Protein AF-A0A1I6HSK2-F1 (afdb_monomer)

Radius of gyration: 26.27 Å; Cα contacts (8 Å, |Δi|>4): 328; chains: 1; bounding box: 94×35×76 Å

Mean predicted aligned error: 8.56 Å

Foldseek 3Di:
DDDDDDDDDDDPPPDDDDPPPPPPFDWDKDWDADQFGIKIKTKGFCDDPNDRVVVCNQVVRQVVRLQVLLVCLVVVFAKAWDLVPKDWEWDQPVVRIIIIIITTTMDTDDDSLVGFNHKHKFKDFQDDTPVVVVQVVCVVFADPPWHKDWHPWDAYPRGITMIMTTHHGCVRPVVHD

Nearest PDB structures (foldseek):
  4evu-assembly2_B  TM=4.884E-01  e=9.854E+00  Salmonella enterica subsp. enterica serovar Typhimurium str. LT2
  1uw4-assembly2_C  TM=3.857E-01  e=8.807E+00  Homo sapiens

Solvent-accessible surface area (backbone atoms only — not comparable to full-atom values): 10310 Å² total; per-residue (Å²): 136,84,87,86,82,88,79,81,82,85,79,82,77,83,71,84,79,77,78,76,75,78,77,81,82,70,61,45,77,48,76,51,73,60,92,60,26,36,38,36,39,37,39,32,49,35,57,57,96,84,40,61,52,53,62,48,46,59,56,55,51,21,52,54,46,16,53,49,32,36,53,32,47,75,71,76,42,26,31,33,76,38,64,88,69,45,44,66,46,69,45,45,75,93,69,55,45,28,40,40,37,43,37,46,31,42,42,78,44,90,47,72,76,72,24,30,42,34,42,42,69,44,56,35,69,81,45,84,46,65,55,76,59,52,53,62,70,50,56,84,49,41,37,85,96,58,69,81,45,65,43,72,82,42,66,33,99,81,36,42,30,38,32,44,36,36,28,47,28,36,83,83,44,62,89,52,126

Structure (mmCIF, N/CA/C/O backbone):
data_AF-A0A1I6HSK2-F1
#
_entry.id   AF-A0A1I6HSK2-F1
#
loop_
_atom_site.group_PDB
_atom_site.id
_atom_site.type_symbol
_atom_site.label_atom_id
_atom_site.label_alt_id
_atom_site.label_comp_id
_atom_site.label_asym_id
_atom_site.label_entity_id
_atom_site.label_seq_id
_atom_site.pdbx_PDB_ins_code
_atom_site.Cartn_x
_atom_site.Cartn_y
_atom_site.Cartn_z
_atom_site.occupancy
_atom_site.B_iso_or_equiv
_atom_site.auth_seq_id
_atom_site.auth_comp_id
_atom_site.auth_asym_id
_atom_site.auth_atom_id
_atom_site.pdbx_PDB_model_num
ATOM 1 N N . MET A 1 1 ? 76.718 21.305 -53.400 1.00 43.62 1 MET A N 1
ATOM 2 C CA . MET A 1 1 ? 75.389 20.914 -53.924 1.00 43.62 1 MET A CA 1
ATOM 3 C C . MET A 1 1 ? 74.545 20.485 -52.734 1.00 43.62 1 MET A C 1
ATOM 5 O O . MET A 1 1 ? 74.945 19.571 -52.037 1.00 43.62 1 MET A O 1
ATOM 9 N N . LEU A 1 2 ? 73.720 21.386 -52.207 1.00 38.84 2 LEU A N 1
ATOM 10 C CA . LEU A 1 2 ? 72.272 21.502 -52.449 1.00 38.84 2 LEU A CA 1
ATOM 11 C C . LEU A 1 2 ? 71.438 20.351 -51.835 1.00 38.84 2 LEU A C 1
ATOM 13 O O . LEU A 1 2 ? 71.369 19.261 -52.384 1.00 38.84 2 LEU A O 1
ATOM 17 N N . ARG A 1 3 ? 70.863 20.692 -50.668 1.00 49.38 3 ARG A N 1
ATOM 18 C CA . ARG A 1 3 ? 69.653 20.236 -49.944 1.00 49.38 3 ARG A CA 1
ATOM 19 C C . ARG A 1 3 ? 68.797 19.126 -50.572 1.00 49.38 3 ARG A C 1
ATOM 21 O O . ARG A 1 3 ? 68.507 19.218 -51.748 1.00 49.38 3 ARG A O 1
ATOM 28 N N . TYR A 1 4 ? 68.204 18.270 -49.729 1.00 43.88 4 TYR A N 1
ATOM 29 C CA . TYR A 1 4 ? 66.737 18.168 -49.570 1.00 43.88 4 TYR A CA 1
ATOM 30 C C . TYR A 1 4 ? 66.389 17.358 -48.302 1.00 43.88 4 TYR A C 1
ATOM 32 O O . TYR A 1 4 ? 66.616 16.156 -48.245 1.00 43.88 4 TYR A O 1
ATOM 40 N N . TYR A 1 5 ? 65.836 18.025 -47.283 1.00 50.84 5 TYR A N 1
ATOM 41 C CA . TYR A 1 5 ? 65.101 17.377 -46.191 1.00 50.84 5 TYR A CA 1
ATOM 42 C C . TYR A 1 5 ? 63.619 17.382 -46.581 1.00 50.84 5 TYR A C 1
ATOM 44 O O . TYR A 1 5 ? 63.048 18.454 -46.784 1.00 50.84 5 TYR A O 1
ATOM 52 N N . LEU A 1 6 ? 63.009 16.201 -46.717 1.00 49.78 6 LEU A N 1
ATOM 53 C CA . LEU A 1 6 ? 61.559 16.062 -46.847 1.00 49.78 6 LEU A CA 1
ATOM 54 C C . LEU A 1 6 ? 60.914 16.338 -45.480 1.00 49.78 6 LEU A C 1
ATOM 56 O O . LEU A 1 6 ? 61.082 15.562 -44.543 1.00 49.78 6 LEU A O 1
ATOM 60 N N . LEU A 1 7 ? 60.167 17.436 -45.379 1.00 51.28 7 LEU A N 1
ATOM 61 C CA . LEU A 1 7 ? 59.214 17.678 -44.298 1.00 51.28 7 LEU A CA 1
ATOM 62 C C . LEU A 1 7 ? 57.851 17.127 -44.732 1.00 51.28 7 LEU A C 1
ATOM 64 O O . LEU A 1 7 ? 57.256 17.626 -45.686 1.00 51.28 7 LEU A O 1
ATOM 68 N N . LEU A 1 8 ? 57.367 16.096 -44.038 1.00 47.44 8 LEU A N 1
ATOM 69 C CA . LEU A 1 8 ? 55.985 15.623 -44.141 1.00 47.44 8 LEU A CA 1
ATOM 70 C C . LEU A 1 8 ? 55.079 16.527 -43.287 1.00 47.44 8 LEU A C 1
ATOM 72 O O . LEU A 1 8 ? 55.372 16.711 -42.103 1.00 47.44 8 LEU A O 1
ATOM 76 N N . PRO A 1 9 ? 53.983 17.084 -43.832 1.00 52.03 9 PRO A N 1
ATOM 77 C CA . PRO A 1 9 ? 53.036 17.850 -43.039 1.00 52.03 9 PRO A CA 1
ATOM 78 C C . PRO A 1 9 ? 52.168 16.888 -42.215 1.00 52.03 9 PRO A C 1
ATOM 80 O O . PRO A 1 9 ? 51.479 16.028 -42.761 1.00 52.03 9 PRO A O 1
ATOM 83 N N . PHE A 1 10 ? 52.189 17.043 -40.891 1.00 52.16 10 PHE A N 1
ATOM 84 C CA . PHE A 1 10 ? 51.199 16.441 -39.999 1.00 52.16 10 PHE A CA 1
ATOM 85 C C . PHE A 1 10 ? 49.862 17.154 -40.232 1.00 52.16 10 PHE A C 1
ATOM 87 O O . PHE A 1 10 ? 49.672 18.298 -39.818 1.00 52.16 10 PHE A O 1
ATOM 94 N N . ILE A 1 11 ? 48.945 16.497 -40.940 1.00 56.97 11 ILE A N 1
ATOM 95 C CA . ILE A 1 11 ? 47.577 16.983 -41.115 1.00 56.97 11 ILE A CA 1
ATOM 96 C C . ILE A 1 11 ? 46.835 16.673 -39.814 1.00 56.97 11 ILE A C 1
ATOM 98 O O . ILE A 1 11 ? 46.441 15.536 -39.564 1.00 56.97 11 ILE A O 1
ATOM 102 N N . LEU A 1 12 ? 46.684 17.685 -38.962 1.00 56.97 12 LEU A N 1
ATOM 103 C CA . LEU A 1 12 ? 45.843 17.618 -37.772 1.00 56.97 12 LEU A CA 1
ATOM 104 C C . LEU A 1 12 ? 44.376 17.642 -38.229 1.00 56.97 12 LEU A C 1
ATOM 106 O O . LEU A 1 12 ? 43.792 18.704 -38.437 1.00 56.97 12 LEU A O 1
ATOM 110 N N . SER A 1 13 ? 43.791 16.465 -38.455 1.00 55.78 13 SER A N 1
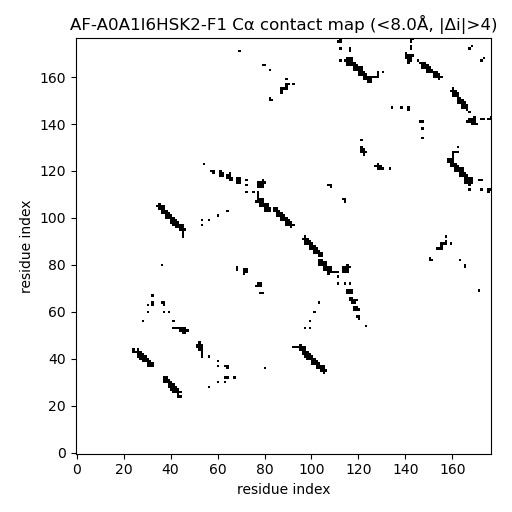ATOM 111 C CA . SER A 1 13 ? 42.363 16.334 -38.738 1.00 55.78 13 SER A CA 1
ATOM 112 C C . SER A 1 13 ? 41.573 16.690 -37.478 1.00 55.78 13 SER A C 1
ATOM 114 O O . SER A 1 13 ? 41.496 15.904 -36.534 1.00 55.78 13 SER A O 1
ATOM 116 N N . CYS A 1 14 ? 41.006 17.894 -37.464 1.00 54.72 14 CYS A N 1
ATOM 117 C CA . CYS A 1 14 ? 40.039 18.331 -36.468 1.00 54.72 14 CYS A CA 1
ATOM 118 C C . CYS A 1 14 ? 38.747 17.530 -36.689 1.00 54.72 14 CYS A C 1
ATOM 120 O O . CYS A 1 14 ? 37.971 17.827 -37.598 1.00 54.72 14 CYS A O 1
ATOM 122 N N . LEU A 1 15 ? 38.559 16.456 -35.921 1.00 58.50 15 LEU A N 1
ATOM 123 C CA . LEU A 1 15 ? 37.286 15.743 -35.887 1.00 58.50 15 LEU A CA 1
ATOM 124 C C . LEU A 1 15 ? 36.282 16.607 -35.111 1.00 58.50 15 LEU A C 1
ATOM 126 O O . LEU A 1 15 ? 36.609 17.048 -34.007 1.00 58.50 15 LEU A O 1
ATOM 130 N N . PRO A 1 16 ? 35.078 16.863 -35.649 1.00 52.66 16 PRO A N 1
ATOM 131 C CA . PRO A 1 16 ? 34.041 17.549 -34.898 1.00 52.66 16 PRO A CA 1
ATOM 132 C C . PRO A 1 16 ? 33.665 16.692 -33.688 1.00 52.66 16 PRO A C 1
ATOM 134 O O . PRO A 1 16 ? 33.183 15.569 -33.829 1.00 52.66 16 PRO A O 1
ATOM 137 N N . THR A 1 17 ? 33.903 17.219 -32.490 1.00 53.88 17 THR A N 1
ATOM 138 C CA . THR A 1 17 ? 33.351 16.678 -31.252 1.00 53.88 17 THR A CA 1
ATOM 139 C C . THR A 1 17 ? 31.839 16.819 -31.327 1.00 53.88 17 THR A C 1
ATOM 141 O O . THR A 1 17 ? 31.289 17.913 -31.209 1.00 53.88 17 THR A O 1
ATOM 144 N N . THR A 1 18 ? 31.151 15.704 -31.545 1.00 50.06 18 THR A N 1
ATOM 145 C CA . THR A 1 18 ? 29.71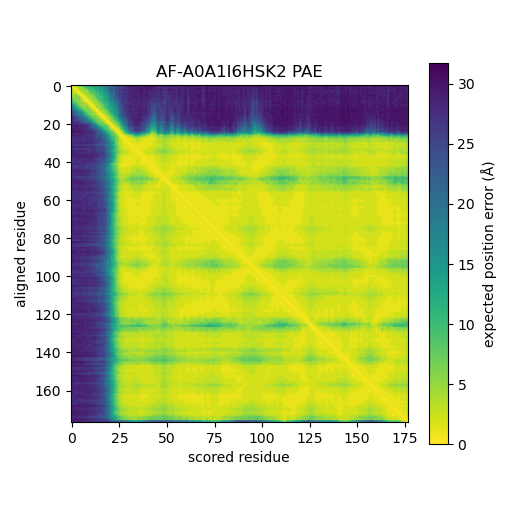1 15.610 -31.348 1.00 50.06 18 THR A CA 1
ATOM 146 C C . THR A 1 18 ? 29.444 15.900 -29.874 1.00 50.06 18 THR A C 1
ATOM 148 O O . THR A 1 18 ? 29.743 15.086 -29.001 1.00 50.06 18 THR A O 1
ATOM 151 N N . VAL A 1 19 ? 28.931 17.094 -29.580 1.00 53.19 19 VAL A N 1
ATOM 152 C CA . VAL A 1 19 ? 28.363 17.407 -28.270 1.00 53.19 19 VAL A CA 1
ATOM 153 C C . VAL A 1 19 ? 27.086 16.581 -28.166 1.00 53.19 19 VAL A C 1
ATOM 155 O O . VAL A 1 19 ? 26.046 16.963 -28.699 1.00 53.19 19 VAL A O 1
ATOM 158 N N . TYR A 1 20 ? 27.171 15.410 -27.534 1.00 53.28 20 TYR A N 1
ATOM 159 C CA . TYR A 1 20 ? 25.983 14.717 -27.057 1.00 53.28 20 TYR A CA 1
ATOM 160 C C . TYR A 1 20 ? 25.358 15.622 -25.998 1.00 53.28 20 TYR A C 1
ATOM 162 O O . TYR A 1 20 ? 25.904 15.784 -24.907 1.00 53.28 20 TYR A O 1
ATOM 170 N N . GLY A 1 21 ? 24.254 16.281 -26.349 1.00 44.19 21 GLY A N 1
ATOM 171 C CA . GLY A 1 21 ? 23.423 16.955 -25.366 1.00 44.19 21 GLY A CA 1
ATOM 172 C C . GLY A 1 21 ? 23.014 15.923 -24.322 1.00 44.19 21 GLY A C 1
ATOM 173 O O . GLY A 1 21 ? 22.397 14.918 -24.666 1.00 44.19 21 GLY A O 1
ATOM 174 N N . LEU A 1 22 ? 23.400 16.150 -23.067 1.00 44.03 22 LEU A N 1
ATOM 175 C CA . LEU A 1 22 ? 22.856 15.421 -21.930 1.00 44.03 22 LEU A CA 1
ATOM 176 C C . LEU A 1 22 ? 21.345 15.659 -21.951 1.00 44.03 22 LEU A C 1
ATOM 178 O O . LEU A 1 22 ? 20.887 16.761 -21.644 1.00 44.03 22 LEU A O 1
ATOM 182 N N . ALA A 1 23 ? 20.577 14.650 -22.367 1.00 49.47 23 ALA A N 1
ATOM 183 C CA . ALA A 1 23 ? 19.169 14.597 -22.026 1.00 49.47 23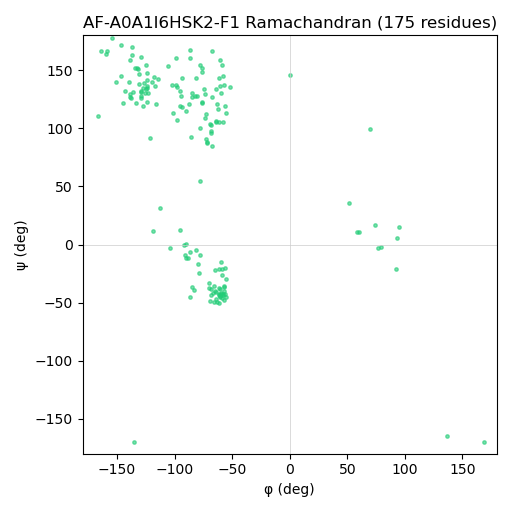 ALA A CA 1
ATOM 184 C C . ALA A 1 23 ? 19.121 14.672 -20.500 1.00 49.47 23 ALA A C 1
ATOM 186 O O . ALA A 1 23 ? 19.672 13.821 -19.804 1.00 49.47 23 ALA A O 1
ATOM 187 N N . ASN A 1 24 ? 18.584 15.770 -19.984 1.00 51.81 24 ASN A N 1
ATOM 188 C CA . ASN A 1 24 ? 18.378 15.932 -18.560 1.00 51.81 24 ASN A CA 1
ATOM 189 C C . ASN A 1 24 ? 17.213 14.996 -18.210 1.00 51.81 24 ASN A C 1
ATOM 191 O O . ASN A 1 24 ? 16.055 15.396 -18.322 1.00 51.81 24 ASN A O 1
ATOM 195 N N . ASP A 1 25 ? 17.513 13.730 -17.910 1.00 58.28 25 ASP A N 1
ATOM 196 C CA . ASP A 1 25 ? 16.525 12.736 -17.489 1.00 58.28 25 ASP A CA 1
ATOM 197 C C . ASP A 1 25 ? 15.987 13.147 -16.116 1.00 58.28 25 ASP A C 1
ATOM 199 O O . ASP A 1 25 ? 16.476 12.759 -15.056 1.00 58.28 25 ASP A O 1
ATOM 203 N N . THR A 1 26 ? 14.991 14.028 -16.121 1.00 78.38 26 THR A N 1
ATOM 204 C CA . THR A 1 26 ? 14.245 14.371 -14.916 1.00 78.38 26 THR A CA 1
ATOM 205 C C . THR A 1 26 ? 13.335 13.210 -14.562 1.00 78.38 26 THR A C 1
ATOM 207 O O . THR A 1 26 ? 12.321 12.974 -15.218 1.00 78.38 26 THR A O 1
ATOM 210 N N . ASN A 1 27 ? 13.686 12.516 -13.485 1.00 86.00 27 ASN A N 1
ATOM 211 C CA . ASN A 1 27 ? 12.784 11.595 -12.813 1.00 86.00 27 ASN A CA 1
ATOM 212 C C . ASN A 1 27 ? 11.512 12.333 -12.382 1.00 86.00 27 ASN A C 1
ATOM 214 O O . ASN A 1 27 ? 11.568 13.438 -11.839 1.00 86.00 27 ASN A O 1
ATOM 218 N N . THR A 1 28 ? 10.362 11.703 -12.582 1.00 92.94 28 THR A N 1
ATOM 219 C CA . THR A 1 28 ? 9.051 12.236 -12.219 1.00 92.94 28 THR A CA 1
ATOM 220 C C . THR A 1 28 ? 8.295 11.225 -11.373 1.00 92.94 28 THR A C 1
ATOM 222 O O . THR A 1 28 ? 8.236 10.041 -11.696 1.00 92.94 28 THR A O 1
ATOM 225 N N . THR A 1 29 ? 7.692 11.711 -10.291 1.00 95.88 29 THR A N 1
ATOM 226 C CA . THR A 1 29 ? 6.836 10.917 -9.410 1.00 95.88 29 THR A CA 1
ATOM 227 C C . THR A 1 29 ? 5.527 11.658 -9.220 1.00 95.88 29 THR A C 1
ATOM 229 O O . THR A 1 29 ? 5.517 12.816 -8.807 1.00 95.88 29 THR A O 1
ATOM 232 N N . THR A 1 30 ? 4.419 10.980 -9.489 1.00 97.12 30 THR A N 1
ATOM 233 C CA . THR A 1 30 ? 3.065 11.486 -9.249 1.00 97.12 30 THR A CA 1
ATOM 234 C C . THR A 1 30 ? 2.336 10.513 -8.339 1.00 97.12 30 THR A C 1
ATOM 236 O O . THR A 1 30 ? 2.369 9.306 -8.575 1.00 97.12 30 THR A O 1
ATOM 239 N N . ILE A 1 31 ? 1.716 11.022 -7.274 1.00 98.44 31 ILE A N 1
ATOM 240 C CA . ILE A 1 31 ? 0.843 10.246 -6.391 1.00 98.44 31 ILE A CA 1
ATOM 241 C C . ILE A 1 31 ? -0.364 11.113 -6.063 1.00 98.44 31 ILE A C 1
ATOM 243 O O . ILE A 1 31 ? -0.218 12.233 -5.576 1.00 98.44 31 ILE A O 1
ATOM 247 N N . GLU A 1 32 ? -1.544 10.564 -6.306 1.00 98.31 32 GLU A N 1
ATOM 248 C CA . GLU A 1 32 ? -2.833 11.165 -6.000 1.00 98.31 32 GLU A CA 1
ATOM 249 C C . GLU A 1 32 ? -3.612 10.195 -5.120 1.00 98.31 32 GLU A C 1
ATOM 251 O O . GLU A 1 32 ? -3.624 8.992 -5.389 1.00 98.31 32 GLU A O 1
ATOM 256 N N . CYS A 1 33 ? -4.257 10.713 -4.079 1.00 98.44 33 CYS A N 1
ATOM 257 C CA . CYS A 1 33 ? -5.123 9.928 -3.211 1.00 98.44 33 CYS A CA 1
ATOM 258 C C . CYS A 1 33 ? -6.474 10.622 -3.047 1.00 98.44 33 CYS A C 1
ATOM 260 O O . CYS A 1 33 ? -6.527 11.804 -2.697 1.00 98.44 33 CYS A O 1
ATOM 262 N N . ASP A 1 34 ? -7.541 9.860 -3.232 1.00 97.44 34 ASP A N 1
ATOM 263 C CA . ASP A 1 34 ? -8.933 10.271 -3.074 1.00 97.44 34 ASP A CA 1
ATOM 264 C C . ASP A 1 34 ? -9.721 9.198 -2.302 1.00 97.44 34 ASP A C 1
ATOM 266 O O . ASP A 1 34 ? -9.134 8.288 -1.707 1.00 97.44 34 ASP A O 1
ATOM 270 N N . GLU A 1 35 ? -11.046 9.326 -2.246 1.00 95.75 35 GLU A N 1
ATOM 271 C CA . GLU A 1 35 ? -11.913 8.407 -1.505 1.00 95.75 35 GLU A CA 1
ATOM 272 C C . GLU A 1 35 ? -11.865 6.961 -2.009 1.00 95.75 35 GLU A C 1
ATOM 274 O O . GLU A 1 35 ? -12.179 6.043 -1.253 1.00 95.75 35 GLU A O 1
ATOM 279 N N . ASN A 1 36 ? -11.431 6.741 -3.251 1.00 97.00 36 ASN A N 1
ATOM 280 C CA . ASN A 1 36 ? -11.355 5.422 -3.866 1.00 97.00 36 ASN A CA 1
ATOM 281 C C . ASN A 1 36 ? -9.997 4.747 -3.654 1.00 97.00 36 ASN A C 1
ATOM 283 O O . ASN A 1 36 ? -9.850 3.573 -3.996 1.00 97.00 36 ASN A O 1
ATOM 287 N N . GLY A 1 37 ? -8.996 5.456 -3.127 1.00 98.44 37 GLY A N 1
ATOM 288 C CA . GLY A 1 37 ? -7.649 4.927 -2.938 1.00 98.44 37 GLY A CA 1
ATOM 289 C C . GLY A 1 37 ? -6.542 5.885 -3.347 1.00 98.44 37 GLY A C 1
ATOM 290 O O . GLY A 1 37 ? -6.752 7.079 -3.548 1.00 98.44 37 GLY A O 1
ATOM 291 N N . CYS A 1 38 ? -5.341 5.334 -3.495 1.00 98.81 38 CYS A N 1
ATOM 292 C CA . CYS A 1 38 ? -4.187 6.044 -4.027 1.00 98.81 38 CYS A CA 1
ATOM 293 C C . CYS A 1 38 ? -3.756 5.446 -5.364 1.00 98.81 38 CYS A C 1
ATOM 295 O O . CYS A 1 38 ? -3.750 4.230 -5.554 1.00 98.81 38 CYS A O 1
ATOM 297 N N . LYS A 1 39 ? -3.335 6.299 -6.292 1.00 98.81 39 LYS A N 1
ATOM 298 C CA . LYS A 1 39 ? -2.715 5.896 -7.554 1.00 98.81 39 LYS A CA 1
ATOM 299 C C . LYS A 1 39 ? -1.486 6.742 -7.810 1.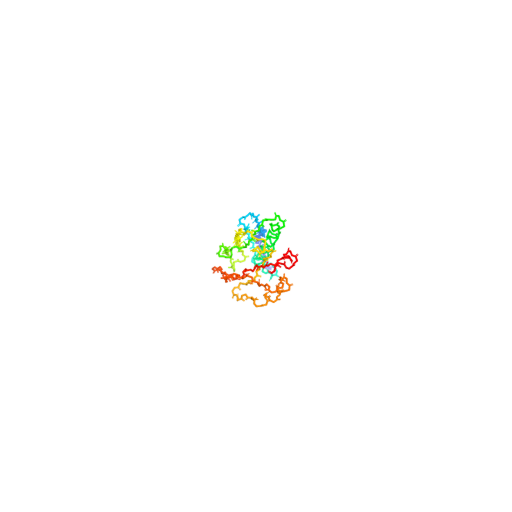00 98.81 39 LYS A C 1
ATOM 301 O O . LYS A 1 39 ? -1.413 7.896 -7.392 1.00 98.81 39 LYS A O 1
ATOM 306 N N . GLY A 1 40 ? -0.524 6.189 -8.525 1.00 98.25 40 GLY A N 1
ATOM 307 C CA . GLY A 1 40 ? 0.661 6.946 -8.869 1.00 98.25 40 GLY A CA 1
ATOM 308 C C . GLY A 1 40 ? 1.467 6.334 -9.989 1.00 98.25 40 GLY A C 1
ATOM 309 O O . GLY A 1 40 ? 1.264 5.187 -10.389 1.00 98.25 40 GLY A O 1
ATOM 310 N N . THR A 1 41 ? 2.384 7.137 -10.505 1.00 98.38 41 THR A N 1
ATOM 311 C CA . THR A 1 41 ? 3.354 6.738 -11.517 1.00 98.38 41 THR A CA 1
ATOM 312 C C . THR A 1 41 ? 4.705 7.348 -11.184 1.00 98.38 41 THR A C 1
ATOM 314 O O . THR A 1 41 ? 4.809 8.558 -10.973 1.00 98.38 41 THR A O 1
ATOM 317 N N . TYR A 1 42 ? 5.725 6.502 -11.178 1.00 97.62 42 TYR A N 1
ATOM 318 C CA . TYR A 1 42 ? 7.122 6.871 -11.299 1.00 97.62 42 TYR A CA 1
ATOM 319 C C . TYR A 1 42 ? 7.568 6.681 -12.750 1.00 97.62 42 TYR A C 1
ATOM 321 O O . TYR A 1 42 ? 7.257 5.661 -13.366 1.00 97.62 42 TYR A O 1
ATOM 329 N N . TYR A 1 43 ? 8.295 7.656 -13.280 1.00 97.00 43 TYR A N 1
ATOM 330 C CA . TYR A 1 43 ? 9.053 7.544 -14.520 1.00 97.00 43 TYR A CA 1
ATOM 331 C C . TYR A 1 43 ? 10.444 8.121 -14.288 1.00 97.00 43 TYR A C 1
ATOM 333 O O . TYR A 1 43 ? 10.560 9.290 -13.917 1.00 97.00 43 TYR A O 1
ATOM 341 N N . GLY A 1 44 ? 11.491 7.336 -14.504 1.00 95.44 44 GLY A N 1
ATOM 342 C CA . GLY A 1 44 ? 12.853 7.799 -14.270 1.00 95.44 44 GLY A CA 1
ATOM 343 C C . GLY A 1 44 ? 13.880 6.683 -14.305 1.00 95.44 44 GLY A C 1
ATOM 344 O O . GLY A 1 44 ? 13.567 5.561 -14.698 1.00 95.44 44 GLY A O 1
ATOM 345 N N . SER A 1 45 ? 15.104 7.004 -13.898 1.00 94.50 45 SER A N 1
ATOM 346 C CA . SER A 1 45 ? 16.199 6.038 -13.852 1.00 94.50 45 SER A CA 1
ATOM 347 C C . SER A 1 45 ? 15.873 4.838 -12.962 1.00 94.50 45 SER A C 1
ATOM 349 O O . SER A 1 45 ? 15.262 4.987 -11.916 1.00 94.50 45 SER A O 1
ATOM 351 N N . GLU A 1 46 ? 16.335 3.647 -13.325 1.00 91.62 46 GLU A N 1
ATOM 352 C CA . GLU A 1 46 ? 16.226 2.469 -12.450 1.00 91.62 46 GLU A CA 1
ATOM 353 C C . GLU A 1 46 ? 17.078 2.644 -11.182 1.00 91.62 46 GLU A C 1
ATOM 355 O O . GLU A 1 46 ? 16.595 2.534 -10.053 1.00 91.62 46 GLU A O 1
ATOM 360 N N . PHE A 1 47 ? 18.341 3.030 -11.386 1.00 90.94 47 PHE A N 1
ATOM 361 C CA . PHE A 1 47 ? 19.309 3.274 -10.326 1.00 90.94 47 PHE A CA 1
ATOM 362 C C . PHE A 1 47 ? 19.885 4.686 -10.411 1.00 90.94 47 PHE A C 1
ATOM 364 O O . PHE A 1 47 ? 20.228 5.165 -11.490 1.00 90.94 47 PHE A O 1
ATOM 371 N N . ILE A 1 48 ? 20.092 5.322 -9.257 1.00 89.75 48 ILE A N 1
ATOM 372 C CA . ILE A 1 48 ? 20.932 6.520 -9.128 1.00 89.75 48 ILE A CA 1
ATOM 373 C C . ILE A 1 48 ? 22.000 6.233 -8.081 1.00 89.75 48 ILE A C 1
ATOM 375 O O . ILE A 1 48 ? 21.682 5.908 -6.939 1.00 89.75 48 ILE A O 1
ATOM 379 N N . ASN A 1 49 ? 23.276 6.359 -8.461 1.00 88.94 49 ASN A N 1
ATOM 380 C CA . ASN A 1 49 ? 24.423 6.092 -7.582 1.00 88.94 49 ASN A CA 1
ATOM 381 C C . ASN A 1 49 ? 24.356 4.709 -6.893 1.00 88.94 49 ASN A C 1
ATOM 383 O O . ASN A 1 49 ? 24.732 4.571 -5.732 1.00 88.94 49 ASN A O 1
ATOM 387 N N . GLY A 1 50 ? 23.837 3.694 -7.596 1.00 83.50 50 GLY A N 1
ATOM 388 C CA . GLY A 1 50 ? 23.672 2.330 -7.076 1.00 83.50 50 GLY A CA 1
ATOM 389 C C . GLY A 1 50 ? 22.460 2.118 -6.160 1.00 83.50 50 GLY A C 1
ATOM 390 O O . GLY A 1 50 ? 22.220 0.991 -5.744 1.00 83.50 50 GLY A O 1
ATOM 391 N N . SER A 1 51 ? 21.681 3.162 -5.860 1.00 85.94 51 SER A N 1
ATOM 392 C CA . SER A 1 51 ? 20.403 3.041 -5.155 1.00 85.94 51 SER A CA 1
ATOM 393 C C . SER A 1 51 ? 19.285 2.736 -6.143 1.00 85.94 51 SER A C 1
ATOM 395 O O . SER A 1 51 ? 19.137 3.465 -7.122 1.00 85.94 51 SER A O 1
ATOM 397 N N . ASP A 1 52 ? 18.472 1.722 -5.852 1.00 87.25 52 ASP A N 1
ATOM 398 C CA . ASP A 1 52 ? 17.260 1.379 -6.605 1.00 87.25 52 ASP A CA 1
ATOM 399 C C . ASP A 1 52 ? 16.158 2.415 -6.343 1.00 87.25 52 ASP A C 1
ATOM 401 O O . ASP A 1 52 ? 15.378 2.325 -5.391 1.00 87.25 52 ASP A O 1
ATOM 405 N N . VAL A 1 53 ? 16.154 3.478 -7.144 1.00 90.00 53 VAL A N 1
ATOM 406 C CA . VAL A 1 53 ? 15.216 4.596 -6.976 1.00 90.00 53 VAL A CA 1
ATOM 407 C C . VAL A 1 53 ? 13.833 4.257 -7.534 1.00 90.00 53 VAL A C 1
ATOM 409 O O . VAL A 1 53 ? 12.840 4.802 -7.051 1.00 90.00 53 VAL A O 1
ATOM 412 N N . ALA A 1 54 ? 13.745 3.328 -8.491 1.00 89.81 54 ALA A N 1
ATOM 413 C CA . ALA A 1 54 ? 12.473 2.855 -9.027 1.00 89.81 54 ALA A CA 1
ATOM 414 C C . ALA A 1 54 ? 11.684 2.036 -7.988 1.00 89.81 54 ALA A C 1
ATOM 416 O O . ALA A 1 54 ? 10.465 2.194 -7.877 1.00 89.81 54 ALA A O 1
ATOM 417 N N . HIS A 1 55 ? 12.360 1.221 -7.172 1.00 87.81 55 HIS A N 1
ATOM 418 C CA . HIS A 1 55 ? 11.745 0.501 -6.051 1.00 87.81 55 HIS A CA 1
ATOM 419 C C . HIS A 1 55 ? 11.337 1.431 -4.902 1.00 87.81 55 HIS A C 1
ATOM 421 O O . HIS A 1 55 ? 10.291 1.243 -4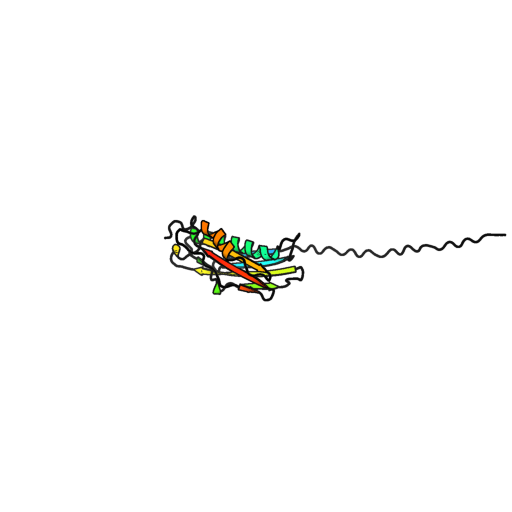.279 1.00 87.81 55 HIS A O 1
ATOM 427 N N . GLN A 1 56 ? 12.087 2.512 -4.656 1.00 92.75 56 GLN A N 1
ATOM 428 C CA . GLN A 1 56 ? 11.712 3.515 -3.647 1.00 92.75 56 GLN A CA 1
ATOM 429 C C . GLN A 1 56 ? 10.348 4.177 -3.917 1.00 92.75 56 GLN A C 1
ATOM 431 O O . GLN A 1 56 ? 9.750 4.768 -3.007 1.00 92.75 56 GLN A O 1
ATOM 436 N N . PHE A 1 57 ? 9.800 4.043 -5.128 1.00 96.06 57 PHE A N 1
ATOM 437 C CA . PHE A 1 57 ? 8.422 4.426 -5.404 1.00 96.06 57 PHE A CA 1
ATOM 438 C C . PHE A 1 57 ? 7.401 3.664 -4.537 1.00 96.06 57 PHE A C 1
ATOM 440 O O . PHE A 1 57 ? 6.504 4.310 -3.990 1.00 96.06 57 PHE A O 1
ATOM 447 N N . SER A 1 58 ? 7.561 2.349 -4.317 1.00 97.00 58 SER A N 1
ATOM 448 C CA . SER A 1 58 ? 6.684 1.547 -3.437 1.00 97.00 58 SER A CA 1
ATOM 449 C C . SER A 1 58 ? 6.716 2.057 -1.990 1.00 97.00 58 SER A C 1
ATOM 451 O O . SER A 1 58 ? 5.668 2.157 -1.342 1.00 97.00 58 SER A O 1
ATOM 453 N N . ASN A 1 59 ? 7.892 2.482 -1.500 1.00 96.75 59 ASN A N 1
ATOM 454 C CA . ASN A 1 59 ? 8.036 3.116 -0.178 1.00 96.75 59 ASN A CA 1
ATOM 455 C C . ASN A 1 59 ? 7.219 4.411 -0.115 1.00 96.75 59 ASN A C 1
ATOM 457 O O . ASN A 1 59 ? 6.406 4.617 0.786 1.00 96.75 59 ASN A O 1
ATOM 461 N N . THR A 1 60 ? 7.405 5.278 -1.114 1.00 97.19 60 THR A N 1
ATOM 462 C CA . THR A 1 60 ? 6.730 6.581 -1.184 1.00 97.19 60 THR A CA 1
ATOM 463 C C . THR A 1 60 ? 5.213 6.413 -1.261 1.00 97.19 60 THR A C 1
ATOM 465 O O . THR A 1 60 ? 4.475 7.103 -0.556 1.00 97.19 60 THR A O 1
ATOM 468 N N . MET A 1 61 ? 4.746 5.468 -2.078 1.00 98.56 61 MET A N 1
ATOM 469 C CA . MET A 1 61 ? 3.335 5.114 -2.182 1.00 98.56 61 MET A CA 1
ATOM 470 C C . MET A 1 61 ? 2.785 4.619 -0.842 1.00 98.56 61 MET A C 1
ATOM 472 O O . MET A 1 61 ? 1.735 5.088 -0.404 1.00 98.56 61 MET A O 1
ATOM 476 N N . SER A 1 62 ? 3.513 3.741 -0.151 1.00 98.44 62 SER A N 1
ATOM 477 C CA . SER A 1 62 ? 3.068 3.194 1.132 1.00 98.44 62 SER A CA 1
ATOM 478 C C . SER A 1 62 ? 2.894 4.263 2.203 1.00 98.44 62 SER A C 1
ATOM 480 O O . SER A 1 62 ? 1.872 4.290 2.888 1.00 98.44 62 SER A O 1
ATOM 482 N N . HIS A 1 63 ? 3.834 5.208 2.282 1.00 98.25 63 HIS A N 1
ATOM 483 C CA . HIS A 1 63 ? 3.707 6.359 3.172 1.00 98.25 63 HIS A CA 1
ATOM 484 C C . HIS A 1 63 ? 2.454 7.186 2.861 1.00 98.25 63 HIS A C 1
ATOM 486 O O . HIS A 1 63 ? 1.693 7.510 3.771 1.00 98.25 63 HIS A O 1
ATOM 492 N N . LYS A 1 64 ? 2.189 7.479 1.579 1.00 98.62 64 LYS A N 1
ATOM 493 C CA . LYS A 1 64 ? 1.007 8.254 1.170 1.00 98.62 64 LYS A CA 1
ATOM 494 C C . LYS A 1 64 ? -0.308 7.542 1.474 1.00 98.62 64 LYS A C 1
ATOM 496 O O . LYS A 1 64 ? -1.241 8.188 1.946 1.00 98.62 64 LYS A O 1
ATOM 501 N N . VAL A 1 65 ? -0.371 6.229 1.262 1.00 98.88 65 VAL A N 1
ATOM 502 C CA . VAL A 1 65 ? -1.537 5.418 1.635 1.00 98.88 65 VAL A CA 1
ATOM 503 C C . VAL A 1 65 ? -1.748 5.439 3.148 1.00 98.88 65 VAL A C 1
ATOM 505 O O . VAL A 1 65 ? -2.852 5.729 3.600 1.00 98.88 65 VAL A O 1
ATOM 508 N N . GLY A 1 66 ? -0.700 5.191 3.939 1.00 98.62 66 GLY A N 1
ATOM 509 C CA . GLY A 1 66 ? -0.783 5.205 5.401 1.00 98.62 66 GLY A CA 1
ATOM 510 C C . GLY A 1 66 ? -1.235 6.557 5.962 1.00 98.62 66 GLY A C 1
ATOM 511 O O . GLY A 1 66 ? -2.101 6.603 6.839 1.00 98.62 66 GLY A O 1
ATOM 512 N N . ASP A 1 67 ? -0.707 7.659 5.419 1.00 98.62 67 ASP A N 1
ATOM 513 C CA . ASP A 1 67 ? -1.135 9.016 5.769 1.00 98.62 67 ASP A CA 1
ATOM 514 C C . ASP A 1 67 ? -2.617 9.234 5.449 1.00 98.62 67 ASP A C 1
ATOM 516 O O . ASP A 1 67 ? -3.356 9.765 6.282 1.00 98.62 67 ASP A O 1
ATOM 520 N N . LYS A 1 68 ? -3.076 8.782 4.275 1.00 98.75 68 LYS A N 1
ATOM 521 C CA . LYS A 1 68 ? -4.466 8.962 3.848 1.00 98.75 68 LYS A CA 1
ATOM 522 C C . LYS A 1 68 ? -5.451 8.149 4.684 1.00 98.75 68 LYS A C 1
ATOM 524 O O . LYS A 1 68 ? -6.474 8.683 5.107 1.00 98.75 68 LYS A O 1
ATOM 529 N N . LEU A 1 69 ? -5.124 6.893 4.980 1.00 98.81 69 LEU A N 1
ATOM 530 C CA . LEU A 1 69 ? -5.918 6.036 5.862 1.00 98.81 69 LEU A CA 1
ATOM 531 C C . LEU A 1 69 ? -6.074 6.659 7.257 1.00 98.81 69 LEU A C 1
ATOM 533 O O . LEU A 1 69 ? -7.168 6.694 7.821 1.00 98.81 69 LEU A O 1
ATOM 537 N N . LYS A 1 70 ? -4.985 7.213 7.801 1.00 98.56 70 LYS A N 1
ATOM 538 C CA . LYS A 1 70 ? -4.993 7.915 9.090 1.00 98.56 70 LYS A CA 1
ATOM 539 C C . LYS A 1 70 ? -5.800 9.214 9.041 1.00 98.56 70 LYS A C 1
ATOM 541 O O . LYS A 1 70 ? -6.545 9.503 9.975 1.00 98.56 70 LYS A O 1
ATOM 546 N N . GLU A 1 71 ? -5.678 9.987 7.962 1.00 98.50 71 GLU A N 1
ATOM 547 C CA . GLU A 1 71 ? -6.486 11.188 7.722 1.00 98.50 71 GLU A CA 1
ATOM 548 C C . GLU A 1 71 ? -7.985 10.858 7.737 1.00 98.50 71 GLU A C 1
ATOM 550 O O . GLU A 1 71 ? -8.757 11.540 8.411 1.00 98.50 71 GLU A O 1
ATOM 555 N N . TYR A 1 72 ? -8.392 9.810 7.019 1.00 98.62 72 TYR A N 1
ATOM 556 C CA . TYR A 1 72 ? -9.782 9.367 6.944 1.00 98.62 72 TYR A CA 1
ATOM 557 C C . TYR A 1 72 ? -10.310 8.891 8.286 1.00 98.62 72 TYR A C 1
ATOM 559 O O . TYR A 1 72 ? -11.348 9.387 8.731 1.00 98.62 72 TYR A O 1
ATOM 567 N N . TYR A 1 73 ? -9.551 8.060 8.995 1.00 98.50 73 TYR A N 1
ATOM 568 C CA . TYR A 1 73 ? -9.931 7.614 10.329 1.00 98.50 73 TYR A CA 1
ATOM 569 C C . TYR A 1 73 ? -10.190 8.789 11.286 1.00 98.50 73 TYR A C 1
ATOM 571 O O . TYR A 1 73 ? -11.222 8.834 11.954 1.00 98.50 73 TYR A O 1
ATOM 579 N N . ASN A 1 74 ? -9.310 9.798 11.285 1.00 98.06 74 ASN A N 1
ATOM 580 C CA . ASN A 1 74 ? -9.462 10.999 12.116 1.00 98.06 74 ASN A CA 1
ATOM 581 C C . ASN A 1 74 ? -10.685 11.856 11.742 1.00 98.06 74 ASN A C 1
ATOM 583 O O . ASN A 1 74 ? -11.163 12.634 12.565 1.00 98.06 74 ASN A O 1
ATOM 587 N N . LYS A 1 75 ? -11.194 11.724 10.513 1.00 98.12 75 LYS A N 1
ATOM 588 C CA . LYS A 1 75 ? -12.416 12.385 10.031 1.00 98.12 75 LYS A CA 1
ATOM 589 C C . LYS A 1 75 ? -13.686 11.557 10.265 1.00 98.12 75 LYS A C 1
ATOM 591 O O . LYS A 1 75 ? -14.760 11.999 9.870 1.00 98.12 75 LYS A O 1
ATOM 596 N N . GLY A 1 76 ? -13.581 10.372 10.872 1.00 97.88 76 GLY A N 1
ATOM 597 C CA . GLY A 1 76 ? -14.702 9.436 11.008 1.00 97.88 76 GLY A CA 1
ATOM 598 C C . GLY A 1 76 ? -15.068 8.723 9.702 1.00 97.88 76 GLY A C 1
ATOM 599 O O . GLY A 1 76 ? -16.166 8.190 9.581 1.00 97.88 76 GLY A O 1
ATOM 600 N N . LEU A 1 77 ? -14.168 8.734 8.714 1.00 98.31 77 LEU A N 1
ATOM 601 C CA . LEU A 1 77 ? -14.295 7.977 7.473 1.00 98.31 77 LEU A CA 1
ATOM 602 C C . LEU A 1 77 ? -13.470 6.701 7.622 1.00 98.31 77 LEU A C 1
ATOM 604 O O . LEU A 1 77 ? -12.242 6.733 7.636 1.00 98.31 77 LEU A O 1
ATOM 608 N N . TYR A 1 78 ? -14.138 5.569 7.783 1.00 98.62 78 TYR A N 1
ATOM 609 C CA . TYR A 1 78 ? -13.465 4.314 8.088 1.00 98.62 78 TYR A CA 1
ATOM 610 C C . TYR A 1 78 ? -13.226 3.527 6.805 1.00 98.62 78 TYR A C 1
ATOM 612 O O . TYR A 1 78 ? -14.161 3.174 6.084 1.00 98.62 78 TYR A O 1
ATOM 620 N N . THR A 1 79 ? -11.956 3.272 6.502 1.00 98.62 79 THR A N 1
ATOM 621 C CA . THR A 1 79 ? -11.534 2.594 5.274 1.00 98.62 79 THR A CA 1
ATOM 622 C C . THR A 1 79 ? -10.413 1.599 5.535 1.00 98.62 79 THR A C 1
ATOM 624 O O . THR A 1 79 ? -9.654 1.724 6.498 1.00 98.62 79 THR A O 1
ATOM 627 N N . LYS A 1 80 ? -10.265 0.642 4.625 1.00 98.62 80 LYS A N 1
ATOM 628 C CA . LYS A 1 80 ? -9.095 -0.233 4.511 1.00 98.62 80 LYS A CA 1
ATOM 629 C C . LYS A 1 80 ? -8.690 -0.406 3.056 1.00 98.62 80 LYS A C 1
ATOM 631 O O . LYS A 1 80 ? -9.487 -0.141 2.161 1.00 98.62 80 LYS A O 1
ATOM 636 N N . VAL A 1 81 ? -7.470 -0.874 2.817 1.00 98.81 81 VAL A N 1
ATOM 637 C CA . VAL A 1 81 ? -7.007 -1.212 1.470 1.00 98.81 81 VAL A CA 1
ATOM 638 C C . VAL A 1 81 ? -7.646 -2.515 1.004 1.00 98.81 81 VAL A C 1
ATOM 640 O O . VAL A 1 81 ? -7.646 -3.513 1.731 1.00 98.81 81 VAL A O 1
ATOM 643 N N . ASP A 1 82 ? -8.146 -2.513 -0.230 1.00 98.69 82 ASP A N 1
ATOM 644 C CA . ASP A 1 82 ? -8.576 -3.715 -0.936 1.00 98.69 82 ASP A CA 1
ATOM 645 C C . ASP A 1 82 ? -7.379 -4.359 -1.642 1.00 98.69 82 ASP A C 1
ATOM 647 O O . ASP A 1 82 ? -7.032 -4.041 -2.783 1.00 98.69 82 ASP A O 1
ATOM 651 N N . PHE A 1 83 ? -6.737 -5.290 -0.934 1.00 98.69 83 PHE A N 1
ATOM 652 C CA . PHE A 1 83 ? -5.591 -6.029 -1.450 1.00 98.69 83 PHE A CA 1
ATOM 653 C C . PHE A 1 83 ? -5.884 -6.769 -2.753 1.00 98.69 83 PHE A C 1
ATOM 655 O O . PHE A 1 83 ? -4.993 -6.852 -3.602 1.00 98.69 83 PHE A O 1
ATOM 662 N N . ALA A 1 84 ? -7.094 -7.303 -2.943 1.00 98.25 84 ALA A N 1
ATOM 663 C CA . ALA A 1 84 ? -7.424 -8.073 -4.139 1.00 98.25 84 ALA A CA 1
ATOM 664 C C . ALA A 1 84 ? -7.383 -7.184 -5.390 1.00 98.25 84 ALA A C 1
ATOM 666 O O . ALA A 1 84 ? -6.893 -7.609 -6.437 1.00 98.25 84 ALA A O 1
ATOM 667 N N . SER A 1 85 ? -7.795 -5.925 -5.247 1.00 98.50 85 SER A N 1
ATOM 668 C CA . SER A 1 85 ? -7.893 -4.966 -6.348 1.00 98.50 85 SER A CA 1
ATOM 669 C C . SER A 1 85 ? -6.638 -4.109 -6.572 1.00 98.50 85 SER A C 1
ATOM 671 O O . SER A 1 85 ? -6.627 -3.301 -7.505 1.00 98.50 85 SER A O 1
ATOM 673 N N . ILE A 1 86 ? -5.566 -4.277 -5.779 1.00 98.75 86 ILE A N 1
ATOM 674 C CA . ILE A 1 86 ? -4.277 -3.606 -6.044 1.00 98.75 86 ILE A CA 1
ATOM 675 C C . ILE A 1 86 ? -3.749 -4.013 -7.422 1.00 98.75 86 ILE A C 1
ATOM 677 O O . ILE A 1 86 ? -3.611 -5.208 -7.711 1.00 98.75 86 ILE A O 1
ATOM 681 N N . LYS A 1 87 ? -3.369 -3.015 -8.229 1.00 98.56 87 LYS A N 1
ATOM 682 C CA . LYS A 1 87 ? -2.718 -3.200 -9.533 1.00 98.56 87 LYS A CA 1
ATOM 683 C C . LYS A 1 87 ? -1.318 -2.603 -9.522 1.00 98.56 87 LYS A C 1
ATOM 685 O O . LYS A 1 87 ? -1.121 -1.479 -9.065 1.00 98.56 87 LYS A O 1
ATOM 690 N N . MET A 1 88 ? -0.379 -3.351 -10.088 1.00 97.75 88 MET A N 1
ATOM 691 C CA . MET A 1 88 ? 1.030 -2.992 -10.178 1.00 97.75 88 MET A CA 1
ATOM 692 C C . MET A 1 88 ? 1.538 -3.306 -11.579 1.00 97.75 88 MET A C 1
ATOM 694 O O . MET A 1 88 ? 1.299 -4.397 -12.097 1.00 97.75 88 MET A O 1
ATOM 698 N N . THR A 1 89 ? 2.215 -2.345 -12.200 1.00 97.94 89 THR A N 1
ATOM 699 C CA . THR A 1 89 ? 2.840 -2.536 -13.512 1.00 97.94 89 THR A CA 1
ATOM 700 C C . THR A 1 89 ? 4.192 -1.862 -13.545 1.00 97.94 89 THR A C 1
ATOM 702 O O . THR A 1 89 ? 4.324 -0.726 -13.085 1.00 97.94 89 THR A O 1
ATOM 705 N N . THR A 1 90 ? 5.151 -2.521 -14.170 1.00 96.94 90 THR A N 1
ATOM 706 C CA . THR A 1 90 ? 6.474 -1.981 -14.457 1.00 96.94 90 THR A CA 1
ATOM 707 C C . THR A 1 90 ? 6.710 -2.096 -15.959 1.00 96.94 90 THR A C 1
ATOM 709 O O . THR A 1 90 ? 6.152 -2.989 -16.608 1.00 96.94 90 THR A O 1
ATOM 712 N N . LEU A 1 91 ? 7.455 -1.146 -16.514 1.00 97.19 91 LEU A N 1
ATOM 713 C CA . LEU A 1 91 ? 7.937 -1.188 -17.886 1.00 97.19 91 LEU A CA 1
ATOM 714 C C . LEU A 1 91 ? 9.342 -0.593 -17.950 1.00 97.19 91 LEU A C 1
ATOM 716 O O . LEU A 1 91 ? 9.544 0.525 -17.476 1.00 97.19 91 LEU A O 1
ATOM 720 N N . GLY A 1 92 ? 10.265 -1.283 -18.612 1.00 94.62 92 GLY A N 1
ATOM 721 C CA . GLY A 1 92 ? 11.622 -0.803 -18.869 1.00 94.62 92 GLY A CA 1
ATOM 722 C C . GLY A 1 92 ? 12.661 -1.258 -17.843 1.00 94.62 92 GLY A C 1
ATOM 723 O O . GLY A 1 92 ? 13.767 -0.719 -17.829 1.00 94.62 92 GLY A O 1
ATOM 724 N N . MET A 1 93 ? 12.362 -2.255 -17.010 1.00 91.06 93 MET A N 1
ATOM 725 C CA . MET A 1 93 ? 13.367 -2.813 -16.097 1.00 91.06 93 MET A CA 1
ATOM 726 C C . MET A 1 93 ? 14.566 -3.399 -16.846 1.00 91.06 93 MET A C 1
ATOM 728 O O . MET A 1 93 ? 14.413 -4.074 -17.866 1.00 91.06 93 MET A O 1
ATOM 732 N N . GLY A 1 94 ? 15.773 -3.121 -16.352 1.00 89.69 94 GLY A N 1
ATOM 733 C CA . GLY A 1 94 ? 17.036 -3.481 -16.992 1.00 89.69 94 GLY A CA 1
ATOM 734 C C . GLY A 1 94 ? 17.414 -2.591 -18.180 1.00 89.69 94 GLY A C 1
ATOM 735 O O . GLY A 1 94 ? 18.493 -2.765 -18.745 1.00 89.69 94 GLY A O 1
ATOM 736 N N . SER A 1 95 ? 16.562 -1.634 -18.572 1.00 91.62 95 SER A N 1
ATOM 737 C CA . SER A 1 95 ? 16.853 -0.693 -19.665 1.00 91.62 95 SER A CA 1
ATOM 738 C C . SER A 1 95 ? 17.543 0.592 -19.197 1.00 91.62 95 SER A C 1
ATOM 740 O O . SER A 1 95 ? 18.025 1.368 -20.021 1.00 91.62 95 SER A O 1
ATOM 742 N N . GLY A 1 96 ? 17.586 0.826 -17.881 1.00 90.88 96 GLY A N 1
ATOM 743 C CA . GLY A 1 96 ? 18.065 2.062 -17.267 1.00 90.88 96 GLY A CA 1
ATOM 744 C C . GLY A 1 96 ? 16.964 3.091 -17.000 1.00 90.88 96 GLY A C 1
ATOM 745 O O . GLY A 1 96 ? 17.158 3.920 -16.117 1.00 90.88 96 GLY A O 1
ATOM 746 N N . MET A 1 97 ? 15.811 3.009 -17.677 1.00 94.56 97 MET A N 1
ATOM 747 C CA . MET A 1 97 ? 14.639 3.867 -17.448 1.00 94.56 97 MET A CA 1
ATOM 748 C C . MET A 1 97 ? 13.391 3.027 -17.184 1.00 94.56 97 MET A C 1
ATOM 750 O O . MET A 1 97 ? 13.056 2.136 -17.958 1.00 94.56 97 MET A O 1
ATOM 754 N N . VAL A 1 98 ? 12.666 3.347 -16.117 1.00 95.31 98 VAL A N 1
ATOM 755 C CA . VAL A 1 98 ? 11.544 2.555 -15.613 1.00 95.31 98 VAL A CA 1
ATOM 756 C C . VAL A 1 98 ? 10.296 3.415 -15.521 1.00 95.31 98 VAL A C 1
ATOM 758 O O . VAL A 1 98 ? 10.316 4.512 -14.970 1.00 95.31 98 VAL A O 1
ATOM 761 N N . THR A 1 99 ? 9.180 2.885 -16.014 1.00 97.44 99 THR A N 1
ATOM 762 C CA . THR A 1 99 ? 7.838 3.347 -15.658 1.00 97.44 99 THR A CA 1
ATOM 763 C C . THR A 1 99 ? 7.236 2.378 -14.651 1.00 97.44 99 THR A C 1
ATOM 765 O O . THR A 1 99 ? 6.925 1.245 -15.005 1.00 97.44 99 THR A O 1
ATOM 768 N N . HIS A 1 100 ? 7.017 2.817 -13.416 1.00 97.38 100 HIS A N 1
ATOM 769 C CA . HIS A 1 100 ? 6.396 2.017 -12.361 1.00 97.38 100 HIS A CA 1
ATOM 770 C C . HIS A 1 100 ? 5.063 2.659 -11.961 1.00 97.38 100 HIS A C 1
ATOM 772 O O . HIS A 1 100 ? 5.018 3.822 -11.567 1.00 97.38 100 HIS A O 1
ATOM 778 N N . LYS A 1 101 ? 3.955 1.922 -12.093 1.00 98.50 101 LYS A N 1
ATOM 779 C CA . LYS A 1 101 ? 2.605 2.391 -11.748 1.00 98.50 101 LYS A CA 1
ATOM 780 C C . LYS A 1 101 ? 1.979 1.525 -10.671 1.00 98.50 101 LYS A C 1
ATOM 782 O O . LYS A 1 101 ? 2.047 0.298 -10.740 1.00 98.50 101 LYS A O 1
ATOM 787 N N . LEU A 1 102 ? 1.296 2.188 -9.746 1.00 98.69 102 LEU A N 1
ATOM 788 C CA . LEU A 1 102 ? 0.564 1.564 -8.652 1.00 98.69 102 LEU A CA 1
ATOM 789 C C . LEU A 1 102 ? -0.851 2.132 -8.576 1.00 98.69 102 LEU A C 1
ATOM 791 O O . LEU A 1 102 ? -1.056 3.339 -8.708 1.00 98.69 102 LEU A O 1
ATOM 795 N N . LEU A 1 103 ? -1.815 1.247 -8.339 1.00 98.75 103 LEU A N 1
ATOM 796 C CA . LEU A 1 103 ? -3.179 1.566 -7.934 1.00 98.75 103 LEU A CA 1
ATOM 797 C C . LEU A 1 103 ? -3.488 0.758 -6.675 1.00 98.75 103 LEU A C 1
ATOM 799 O O . LEU A 1 103 ? -3.479 -0.471 -6.719 1.00 98.75 103 LEU A O 1
ATOM 803 N N . ILE A 1 104 ? -3.775 1.456 -5.582 1.00 98.88 104 ILE A N 1
ATOM 804 C CA . ILE A 1 104 ? -4.056 0.900 -4.260 1.00 98.88 104 ILE A CA 1
ATOM 805 C C . ILE A 1 104 ? -5.453 1.368 -3.839 1.00 98.88 104 ILE A C 1
ATOM 807 O O . ILE A 1 104 ? -5.591 2.465 -3.294 1.00 98.88 104 ILE A O 1
ATOM 811 N N . PRO A 1 105 ? -6.496 0.582 -4.147 1.00 98.81 105 PRO A N 1
ATOM 812 C CA . PRO A 1 105 ? -7.875 0.967 -3.887 1.00 98.81 105 PRO A CA 1
ATOM 813 C C . PRO A 1 105 ? -8.252 0.825 -2.411 1.00 98.81 105 PRO A C 1
ATOM 815 O O . PRO A 1 105 ? -7.727 -0.034 -1.696 1.00 98.81 105 PRO A O 1
ATOM 818 N N . PHE A 1 106 ? -9.200 1.648 -1.973 1.00 98.81 106 PHE A N 1
ATOM 819 C CA . PHE A 1 106 ? -9.806 1.580 -0.647 1.00 98.81 106 PHE A CA 1
ATOM 820 C C . PHE A 1 106 ? -11.221 1.012 -0.709 1.00 98.81 106 PHE A C 1
ATOM 822 O O . PHE A 1 106 ? -11.929 1.146 -1.704 1.00 98.81 106 PHE A O 1
ATOM 829 N N . ILE A 1 107 ? -11.642 0.416 0.401 1.00 98.62 107 ILE A N 1
ATOM 830 C CA . ILE A 1 107 ? -13.023 0.026 0.675 1.00 98.62 107 ILE A CA 1
ATOM 831 C C . ILE A 1 107 ? -13.457 0.616 2.012 1.00 98.62 107 ILE A C 1
ATOM 833 O O . ILE A 1 107 ? -12.687 0.636 2.978 1.00 98.62 107 ILE A O 1
ATOM 837 N N . SER A 1 108 ? -14.693 1.103 2.065 1.00 98.31 108 SER A N 1
ATOM 838 C CA . SER A 1 108 ? -15.292 1.619 3.293 1.00 98.31 108 SER A CA 1
ATOM 839 C C . SER A 1 108 ? -15.717 0.487 4.222 1.00 98.31 108 SER A C 1
ATOM 841 O O . SER A 1 108 ? -16.135 -0.584 3.781 1.00 98.31 108 SER A O 1
ATOM 843 N N . VAL A 1 109 ? -15.644 0.754 5.519 1.00 98.38 109 VAL A N 1
ATOM 844 C CA . VAL A 1 109 ? -16.157 -0.109 6.586 1.00 98.38 109 VAL A CA 1
ATOM 845 C C . VAL A 1 109 ? -17.028 0.720 7.527 1.00 98.38 109 VAL A C 1
ATOM 847 O O . VAL A 1 109 ? -16.977 1.949 7.508 1.00 98.38 109 VAL A O 1
ATOM 850 N N . THR A 1 110 ? -17.872 0.057 8.313 1.00 97.06 110 THR A N 1
ATOM 851 C CA . THR A 1 110 ? -18.838 0.747 9.179 1.00 97.06 110 THR A CA 1
ATOM 852 C C . THR A 1 110 ? -18.236 1.109 10.529 1.00 97.06 110 THR A C 1
ATOM 854 O O . THR A 1 110 ? -18.396 2.240 10.979 1.00 97.06 110 THR A O 1
ATOM 857 N N . GLU A 1 111 ? -17.525 0.173 11.157 1.00 97.75 111 GLU A N 1
ATOM 858 C CA . GLU A 1 111 ? -16.984 0.367 12.498 1.00 97.75 111 GLU A CA 1
ATOM 859 C C . GLU A 1 111 ? -15.543 0.898 12.455 1.00 97.75 111 GLU A C 1
ATOM 861 O O . GLU A 1 111 ? -14.743 0.461 11.619 1.00 97.75 111 GLU A O 1
ATOM 866 N N . PRO A 1 112 ? -15.148 1.787 13.387 1.00 97.44 112 PRO A N 1
ATOM 867 C CA . PRO A 1 112 ? -13.784 2.313 13.446 1.00 97.44 112 PRO A CA 1
ATOM 868 C C . PRO A 1 112 ? -12.730 1.205 13.574 1.00 97.44 112 PRO A C 1
ATOM 870 O O . PRO A 1 112 ? -11.659 1.285 12.976 1.00 97.44 112 PRO A O 1
ATOM 873 N N . CYS A 1 113 ? -13.024 0.144 14.321 1.00 97.19 113 CYS A N 1
ATOM 874 C CA . CYS A 1 113 ? -12.063 -0.933 14.566 1.00 97.19 113 CYS A CA 1
ATOM 875 C C . CYS A 1 113 ? -11.965 -1.962 13.430 1.00 97.19 113 CYS A C 1
ATOM 877 O O . CYS A 1 113 ? -11.059 -2.797 13.446 1.00 97.19 113 CYS A O 1
ATOM 879 N N . ASP A 1 114 ? -12.817 -1.839 12.408 1.00 97.56 114 ASP A N 1
ATOM 880 C CA . ASP A 1 114 ? -12.700 -2.593 11.157 1.00 97.56 114 ASP A CA 1
ATOM 881 C C . ASP A 1 114 ? -11.810 -1.881 10.123 1.00 97.56 114 ASP A C 1
ATOM 883 O O . ASP A 1 114 ? -11.466 -2.465 9.088 1.00 97.56 114 ASP A O 1
ATOM 887 N N . ALA A 1 115 ? -11.458 -0.613 10.372 1.00 98.31 115 ALA A N 1
ATOM 888 C CA . ALA A 1 115 ? -10.561 0.167 9.527 1.00 98.31 115 ALA A CA 1
ATOM 889 C C . ALA A 1 115 ? -9.098 -0.046 9.911 1.00 98.31 115 ALA A C 1
ATOM 891 O O . ALA A 1 115 ? -8.770 -0.428 11.037 1.00 98.31 115 ALA A O 1
ATOM 892 N N . PHE A 1 116 ? -8.210 0.286 8.979 1.00 98.50 116 PHE A N 1
ATOM 893 C CA . PHE A 1 116 ? -6.772 0.304 9.218 1.00 98.50 116 PHE A CA 1
ATOM 894 C C . PHE A 1 116 ? -6.230 1.714 9.037 1.00 98.50 116 PHE A C 1
ATOM 896 O O . PHE A 1 116 ? -6.677 2.453 8.166 1.00 98.50 116 PHE A O 1
ATOM 903 N N . THR A 1 117 ? -5.243 2.083 9.852 1.00 98.44 117 THR A N 1
ATOM 904 C CA . THR A 1 117 ? -4.609 3.416 9.829 1.00 98.44 117 THR A CA 1
ATOM 905 C C . THR A 1 117 ? -3.124 3.356 9.507 1.00 98.44 117 THR A C 1
ATOM 907 O O . THR A 1 117 ? -2.371 4.301 9.765 1.00 98.44 117 THR A O 1
ATOM 910 N N . SER A 1 118 ? -2.642 2.204 9.061 1.00 98.56 118 SER A N 1
ATOM 911 C CA . SER A 1 118 ? -1.247 2.005 8.708 1.00 98.56 118 SER A CA 1
ATOM 912 C C . SER A 1 118 ? -1.120 1.034 7.556 1.00 98.56 118 SER A C 1
ATOM 914 O O . SER A 1 118 ? -1.922 0.112 7.412 1.00 98.56 118 SER A O 1
ATOM 916 N N . PHE A 1 119 ? -0.124 1.308 6.724 1.00 98.75 119 PHE A N 1
ATOM 917 C CA . PHE A 1 119 ? 0.112 0.615 5.479 1.00 98.75 119 PHE A CA 1
ATOM 918 C C . PHE A 1 119 ? 1.603 0.638 5.163 1.00 98.75 119 PHE A C 1
ATOM 920 O O . PHE A 1 119 ? 2.270 1.647 5.397 1.00 98.75 119 PHE A O 1
ATOM 927 N N . ASP A 1 120 ? 2.113 -0.477 4.668 1.00 98.44 120 ASP A N 1
ATOM 928 C CA . ASP A 1 120 ? 3.506 -0.659 4.293 1.00 98.44 120 ASP A CA 1
ATOM 929 C C . ASP A 1 120 ? 3.618 -1.755 3.230 1.00 98.44 120 ASP A C 1
ATOM 931 O O . ASP A 1 120 ? 2.631 -2.401 2.864 1.00 98.44 120 ASP A O 1
ATOM 935 N N . HIS A 1 121 ? 4.833 -1.995 2.763 1.00 98.00 121 HIS A N 1
ATOM 936 C CA . HIS A 1 121 ? 5.150 -3.103 1.884 1.00 98.00 121 HIS A CA 1
ATOM 937 C C . HIS A 1 121 ? 6.458 -3.792 2.286 1.00 98.00 121 HIS A C 1
ATOM 939 O O . HIS A 1 121 ? 7.222 -3.332 3.151 1.00 98.00 121 HIS A O 1
ATOM 945 N N . VAL A 1 122 ? 6.690 -4.939 1.658 1.00 97.44 122 VAL A N 1
ATOM 946 C CA . VAL A 1 122 ? 8.018 -5.523 1.509 1.00 97.44 122 VAL A CA 1
ATOM 947 C C . VAL A 1 122 ? 8.106 -6.211 0.159 1.00 97.44 122 VAL A C 1
ATOM 949 O O . VAL A 1 122 ? 7.359 -7.155 -0.123 1.00 97.44 122 VAL A O 1
ATOM 952 N N . GLY A 1 123 ? 9.074 -5.766 -0.625 1.00 94.44 123 GLY A N 1
ATOM 953 C CA . GLY A 1 123 ? 9.316 -6.267 -1.959 1.00 94.44 123 GLY A CA 1
ATOM 954 C C . GLY A 1 123 ? 10.780 -6.277 -2.337 1.00 94.44 123 GLY A C 1
ATOM 955 O O . GLY A 1 123 ? 11.643 -5.803 -1.595 1.00 94.44 123 GLY A O 1
ATOM 956 N N . ASP A 1 124 ? 11.041 -6.885 -3.485 1.00 90.06 124 ASP A N 1
ATOM 957 C CA . ASP A 1 124 ? 12.341 -6.888 -4.144 1.00 90.06 124 ASP A CA 1
ATOM 958 C C . ASP A 1 124 ? 12.161 -7.205 -5.639 1.00 90.06 124 ASP A C 1
ATOM 960 O O . ASP A 1 124 ? 11.105 -7.681 -6.078 1.00 90.06 124 ASP A O 1
ATOM 964 N N . TRP A 1 125 ? 13.208 -6.981 -6.425 1.00 88.31 125 TRP A N 1
ATOM 965 C CA . TRP A 1 125 ? 13.282 -7.409 -7.817 1.00 88.31 125 TRP A CA 1
ATOM 966 C C . TRP A 1 125 ? 13.984 -8.749 -7.914 1.00 88.31 125 TRP A C 1
ATOM 968 O O . TRP A 1 125 ? 15.108 -8.915 -7.448 1.00 88.31 125 TRP A O 1
ATOM 978 N N . ASN A 1 126 ? 13.354 -9.711 -8.585 1.00 83.00 126 ASN A N 1
ATOM 979 C CA . ASN A 1 126 ? 13.948 -11.016 -8.900 1.00 83.00 126 ASN A CA 1
ATOM 980 C C . ASN A 1 126 ? 14.417 -11.839 -7.679 1.00 83.00 126 ASN A C 1
ATOM 982 O O . ASN A 1 126 ? 15.052 -12.883 -7.844 1.00 83.00 126 ASN A O 1
ATOM 986 N N . HIS A 1 127 ? 14.051 -11.424 -6.466 1.00 84.69 127 HIS A N 1
ATOM 987 C CA . HIS A 1 127 ? 14.328 -12.111 -5.212 1.00 84.69 127 HIS A CA 1
ATOM 988 C C . HIS A 1 127 ? 13.060 -12.204 -4.364 1.00 84.69 127 HIS A C 1
ATOM 990 O O . HIS A 1 127 ? 12.160 -11.373 -4.459 1.00 84.69 127 HIS A O 1
ATOM 996 N N . ALA A 1 128 ? 12.977 -13.254 -3.544 1.00 89.88 128 ALA A N 1
ATOM 997 C CA . ALA A 1 128 ? 11.851 -13.434 -2.639 1.00 89.88 128 ALA A CA 1
ATOM 998 C C . ALA A 1 128 ? 11.881 -12.343 -1.550 1.00 89.88 128 ALA A C 1
ATOM 1000 O O . ALA A 1 128 ? 12.899 -12.228 -0.859 1.00 89.88 128 ALA A O 1
ATOM 1001 N N . PRO A 1 129 ? 10.785 -11.591 -1.336 1.00 92.88 129 PRO A N 1
ATOM 1002 C CA . PRO A 1 129 ? 10.764 -10.548 -0.3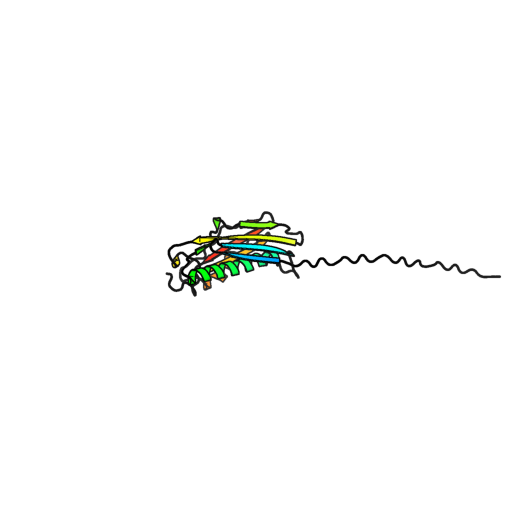19 1.00 92.88 129 PRO A CA 1
ATOM 1003 C C . PRO A 1 129 ? 10.988 -11.104 1.092 1.00 92.88 129 PRO A C 1
ATOM 1005 O O . PRO A 1 129 ? 10.467 -12.163 1.459 1.00 92.88 129 PRO A O 1
ATOM 1008 N N . LEU A 1 130 ? 11.710 -10.355 1.930 1.00 95.00 130 LEU A N 1
ATOM 1009 C CA . LEU A 1 130 ? 12.061 -10.742 3.304 1.00 95.00 130 LEU A CA 1
ATOM 1010 C C . LEU A 1 130 ? 10.894 -10.556 4.296 1.00 95.00 130 LEU A C 1
ATOM 1012 O O . LEU A 1 130 ? 11.024 -9.909 5.338 1.00 95.00 130 LEU A O 1
ATOM 1016 N N . LEU A 1 131 ? 9.738 -11.158 3.997 1.00 96.81 131 LEU A N 1
ATOM 1017 C CA . LEU A 1 131 ? 8.483 -10.951 4.726 1.00 96.81 131 LEU A CA 1
ATOM 1018 C C . LEU A 1 131 ? 8.596 -11.246 6.228 1.00 96.81 131 LEU A C 1
ATOM 1020 O O . LEU A 1 131 ? 8.089 -10.487 7.050 1.00 96.81 131 LEU A O 1
ATOM 1024 N N . ALA A 1 132 ? 9.282 -12.326 6.610 1.00 97.19 132 ALA A N 1
ATOM 1025 C CA . ALA A 1 132 ? 9.434 -12.700 8.017 1.00 97.19 132 ALA A CA 1
ATOM 1026 C C . ALA A 1 132 ? 10.173 -11.628 8.838 1.00 97.19 132 ALA A C 1
ATOM 1028 O O . ALA A 1 132 ? 9.810 -11.370 9.987 1.00 97.19 132 ALA A O 1
ATOM 1029 N N . ILE A 1 133 ? 11.179 -10.981 8.239 1.00 97.31 133 ILE A N 1
ATOM 1030 C CA . ILE A 1 133 ? 11.925 -9.887 8.869 1.00 97.31 133 ILE A CA 1
ATOM 1031 C C . ILE A 1 133 ? 11.012 -8.671 9.002 1.00 97.31 133 ILE A C 1
ATOM 1033 O O . ILE A 1 133 ? 10.860 -8.149 10.106 1.00 97.31 133 ILE A O 1
ATOM 1037 N N . ARG A 1 134 ? 10.311 -8.297 7.925 1.00 97.69 134 ARG A N 1
ATOM 1038 C CA . ARG A 1 134 ? 9.391 -7.155 7.944 1.00 97.69 134 ARG A CA 1
ATOM 1039 C C . ARG A 1 134 ? 8.297 -7.293 8.999 1.00 97.69 134 ARG A C 1
ATOM 1041 O O . ARG A 1 134 ? 8.016 -6.347 9.730 1.00 97.69 134 ARG A O 1
ATOM 1048 N N . LYS A 1 135 ? 7.716 -8.489 9.143 1.00 97.88 135 LYS A N 1
ATOM 1049 C CA . LYS A 1 135 ? 6.714 -8.766 10.186 1.00 97.88 135 LYS A CA 1
ATOM 1050 C C . LYS A 1 135 ? 7.254 -8.490 11.592 1.00 97.88 135 LYS A C 1
ATOM 1052 O O . LYS A 1 135 ? 6.537 -7.949 12.428 1.00 97.88 135 LYS A O 1
ATOM 1057 N N . LYS A 1 136 ? 8.518 -8.841 11.849 1.00 97.19 136 LYS A N 1
ATOM 1058 C CA . LYS A 1 136 ? 9.185 -8.587 13.132 1.00 97.19 136 LYS A CA 1
ATOM 1059 C C . LYS A 1 136 ? 9.468 -7.100 13.353 1.00 97.19 136 LYS A C 1
ATOM 1061 O O . LYS A 1 136 ? 9.345 -6.625 14.473 1.00 97.19 136 LYS A O 1
ATOM 1066 N N . GLU A 1 137 ? 9.837 -6.364 12.311 1.00 97.44 137 GLU A N 1
ATOM 1067 C CA . GLU A 1 137 ? 10.051 -4.912 12.403 1.00 97.44 137 GLU A CA 1
ATOM 1068 C C . GLU A 1 137 ? 8.756 -4.170 12.742 1.00 97.44 137 GLU A C 1
ATOM 1070 O O . GLU A 1 137 ? 8.751 -3.259 13.572 1.00 97.44 137 GLU A O 1
ATOM 1075 N N . LEU A 1 138 ? 7.647 -4.596 12.136 1.00 97.31 138 LEU A N 1
ATOM 1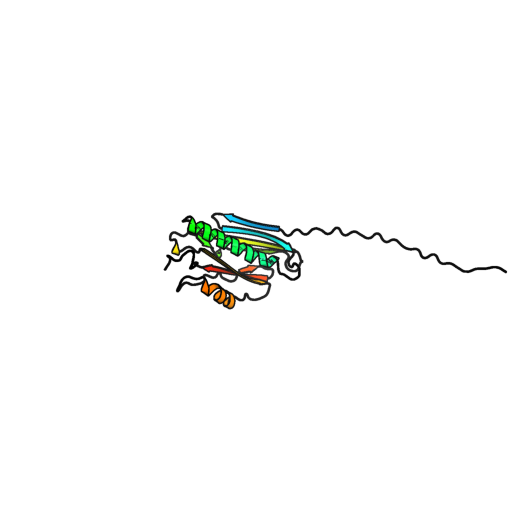076 C CA . LEU A 1 138 ? 6.342 -3.979 12.335 1.00 97.31 138 LEU A CA 1
ATOM 1077 C C . LEU A 1 138 ? 5.657 -4.419 13.637 1.00 97.31 138 LEU A C 1
ATOM 1079 O O . LEU A 1 138 ? 4.773 -3.712 14.105 1.00 97.31 138 LEU A O 1
ATOM 1083 N N . SER A 1 139 ? 6.067 -5.514 14.289 1.00 95.31 139 SER A N 1
ATOM 1084 C CA . SER A 1 139 ? 5.351 -6.070 15.455 1.00 95.31 139 SER A CA 1
ATOM 1085 C C . SER A 1 139 ? 5.139 -5.068 16.596 1.00 95.31 139 SER A C 1
ATOM 1087 O O . SER A 1 139 ? 4.155 -5.136 17.324 1.00 95.31 139 SER A O 1
ATOM 1089 N N . ASN A 1 140 ? 6.048 -4.104 16.752 1.00 95.94 140 ASN A N 1
ATOM 1090 C CA . ASN A 1 140 ? 5.992 -3.128 17.836 1.00 95.94 140 ASN A CA 1
ATOM 1091 C C . ASN A 1 140 ? 4.979 -1.999 17.611 1.00 95.94 140 ASN A C 1
ATOM 1093 O O . ASN A 1 140 ? 4.775 -1.205 18.531 1.00 95.94 140 ASN A O 1
ATOM 1097 N N . VAL A 1 141 ? 4.372 -1.874 16.428 1.00 96.69 141 VAL A N 1
ATOM 1098 C CA . VAL A 1 141 ? 3.400 -0.807 16.120 1.00 96.69 141 VAL A CA 1
ATOM 1099 C C . VAL A 1 141 ? 1.942 -1.281 16.108 1.00 96.69 141 VAL A C 1
ATOM 1101 O O . VAL A 1 141 ? 1.044 -0.449 15.957 1.00 96.69 141 VAL A O 1
ATOM 1104 N N . LEU A 1 142 ? 1.707 -2.578 16.312 1.00 96.25 142 LEU A N 1
ATOM 1105 C CA . LEU A 1 142 ? 0.376 -3.175 16.414 1.00 96.25 142 LEU A CA 1
ATOM 1106 C C . LEU A 1 142 ? -0.250 -2.924 17.784 1.00 96.25 142 LEU A C 1
ATOM 1108 O O . LEU A 1 142 ? 0.455 -2.744 18.784 1.00 96.25 142 LEU A O 1
ATOM 1112 N N . LEU A 1 143 ? -1.583 -2.939 17.813 1.00 94.06 143 LEU A N 1
ATOM 1113 C CA . LEU A 1 143 ? -2.343 -3.109 19.049 1.00 94.06 143 LEU A CA 1
ATOM 1114 C C . LEU A 1 143 ? -1.982 -4.447 19.728 1.00 94.06 143 LEU A C 1
ATOM 1116 O O . LEU A 1 143 ? -1.535 -5.374 19.046 1.00 94.06 143 LEU A O 1
ATOM 1120 N N . PRO A 1 144 ? -2.147 -4.560 21.061 1.00 91.12 144 PRO A N 1
ATOM 1121 C CA . PRO A 1 144 ? -2.026 -5.844 21.746 1.00 91.12 144 PRO A CA 1
ATOM 1122 C C . PRO A 1 144 ? -2.912 -6.905 21.084 1.00 91.12 144 PRO A C 1
ATOM 1124 O O . PRO A 1 144 ? -4.053 -6.609 20.750 1.00 91.12 144 PRO A O 1
ATOM 1127 N N . ASP A 1 145 ? -2.367 -8.106 20.888 1.00 89.44 145 ASP A N 1
ATOM 1128 C CA . ASP A 1 145 ? -3.050 -9.275 20.305 1.00 89.44 145 ASP A CA 1
ATOM 1129 C C . ASP A 1 145 ? -3.587 -9.105 18.868 1.00 89.44 145 ASP A C 1
ATOM 1131 O O . ASP A 1 145 ? -4.292 -9.974 18.359 1.00 89.44 145 ASP A O 1
ATOM 1135 N N . ASP A 1 146 ? -3.218 -8.019 18.187 1.00 94.44 146 ASP A N 1
ATOM 1136 C CA . ASP A 1 146 ? -3.576 -7.774 16.792 1.00 94.44 146 ASP A CA 1
ATOM 1137 C C . ASP A 1 146 ? -2.578 -8.417 15.819 1.00 94.44 146 ASP A C 1
ATOM 1139 O O . ASP A 1 146 ? -1.464 -8.805 16.186 1.00 94.44 146 ASP A O 1
ATOM 1143 N N . GLU A 1 147 ? -2.951 -8.481 14.542 1.00 95.31 147 GLU A N 1
ATOM 1144 C CA . GLU A 1 147 ? -2.153 -9.111 13.495 1.00 95.31 147 GLU A CA 1
ATOM 1145 C C . GLU A 1 147 ? -1.864 -8.171 12.318 1.00 95.31 147 GLU A C 1
ATOM 1147 O O . GLU A 1 147 ? -2.586 -7.220 12.014 1.00 95.31 147 GLU A O 1
ATOM 1152 N N . LEU A 1 148 ? -0.764 -8.455 11.618 1.00 98.19 148 LEU A N 1
ATOM 1153 C CA . LEU A 1 148 ? -0.491 -7.840 10.325 1.00 98.19 148 LEU A CA 1
ATOM 1154 C C . LEU A 1 148 ? -1.377 -8.501 9.272 1.00 98.19 148 LEU A C 1
ATOM 1156 O O . LEU A 1 148 ? -1.269 -9.707 9.044 1.00 98.19 148 LEU A O 1
ATOM 1160 N N . HIS A 1 149 ? -2.179 -7.702 8.576 1.00 98.25 149 HIS A N 1
ATOM 1161 C CA . HIS A 1 149 ? -2.923 -8.157 7.412 1.00 98.25 149 HIS A CA 1
ATOM 1162 C C . HIS A 1 149 ? -2.037 -8.002 6.185 1.00 98.25 149 HIS A C 1
ATOM 1164 O O . HIS A 1 149 ? -1.585 -6.901 5.879 1.00 98.25 149 HIS A O 1
ATOM 1170 N N . ILE A 1 150 ? -1.782 -9.104 5.488 1.00 98.69 150 ILE A N 1
ATOM 1171 C CA . ILE A 1 150 ? -0.794 -9.175 4.411 1.00 98.69 150 ILE A CA 1
ATOM 1172 C C . ILE A 1 150 ? -1.505 -9.673 3.153 1.00 98.69 150 ILE A C 1
ATOM 1174 O O . ILE A 1 150 ? -2.307 -10.603 3.228 1.00 98.69 150 ILE A O 1
ATOM 1178 N N . SER A 1 151 ? -1.246 -9.040 2.010 1.00 98.56 151 SER A N 1
ATOM 1179 C CA . SER A 1 151 ? -1.747 -9.500 0.715 1.00 98.56 151 SER A CA 1
ATOM 1180 C C . SER A 1 151 ? -1.099 -10.821 0.295 1.00 98.56 151 SER A C 1
ATOM 1182 O O . SER A 1 151 ? -0.037 -11.189 0.789 1.00 98.56 151 SER A O 1
ATOM 1184 N N . ASP A 1 152 ? -1.661 -11.486 -0.713 1.00 97.81 152 ASP A N 1
ATOM 1185 C CA . ASP A 1 152 ? -0.872 -12.438 -1.502 1.00 97.81 152 ASP A CA 1
ATOM 1186 C C . ASP A 1 152 ? 0.305 -11.720 -2.188 1.00 97.81 152 ASP A C 1
ATOM 1188 O O . ASP A 1 152 ? 0.273 -10.495 -2.380 1.00 97.81 152 ASP A O 1
ATOM 1192 N N . LEU A 1 153 ? 1.335 -12.480 -2.574 1.00 97.62 153 LEU A N 1
ATOM 1193 C CA . LEU A 1 153 ? 2.478 -11.948 -3.315 1.00 97.62 153 LEU A CA 1
ATOM 1194 C C . LEU A 1 153 ? 2.018 -11.417 -4.673 1.00 97.62 153 LEU A C 1
ATOM 1196 O O . LEU A 1 153 ? 1.486 -12.163 -5.497 1.00 97.62 153 LEU A O 1
ATOM 1200 N N . LYS A 1 154 ? 2.252 -10.130 -4.925 1.00 97.19 154 LYS A N 1
ATOM 1201 C CA . LYS A 1 154 ? 1.968 -9.503 -6.217 1.00 97.19 154 LYS A CA 1
ATOM 1202 C C . LYS A 1 154 ? 3.238 -9.428 -7.030 1.00 97.19 154 LYS A C 1
ATOM 1204 O O . LYS A 1 154 ? 4.281 -9.063 -6.503 1.00 97.19 154 LYS A O 1
ATOM 1209 N N . THR A 1 155 ? 3.136 -9.735 -8.318 1.00 96.88 155 THR A N 1
ATOM 1210 C CA . THR A 1 155 ? 4.291 -9.749 -9.215 1.00 96.88 155 THR A CA 1
ATOM 1211 C C . THR A 1 155 ? 4.025 -8.982 -10.500 1.00 96.88 155 THR A C 1
ATOM 1213 O O . THR A 1 155 ? 2.906 -9.031 -11.018 1.00 96.88 155 THR A O 1
ATOM 1216 N N . THR A 1 156 ? 5.044 -8.333 -11.063 1.00 96.06 156 THR A N 1
ATOM 1217 C CA . THR A 1 156 ? 4.999 -7.845 -12.452 1.00 96.06 156 THR A CA 1
ATOM 1218 C C . THR A 1 156 ? 5.719 -8.802 -13.405 1.00 96.06 156 THR A C 1
ATOM 1220 O O . THR A 1 156 ? 6.564 -9.585 -12.967 1.00 96.06 156 THR A O 1
ATOM 1223 N N . PRO A 1 157 ? 5.438 -8.739 -14.723 1.00 95.50 157 PRO A N 1
ATOM 1224 C CA . PRO A 1 157 ? 6.174 -9.523 -15.717 1.00 95.50 157 PRO A CA 1
ATOM 1225 C C . PRO A 1 157 ? 7.686 -9.256 -15.746 1.00 95.50 157 PRO A C 1
ATOM 1227 O O . PRO A 1 157 ? 8.433 -10.100 -16.226 1.00 95.50 157 PRO A O 1
ATOM 1230 N N . GLU A 1 158 ? 8.137 -8.105 -15.237 1.00 94.50 158 GLU A N 1
ATOM 1231 C CA . GLU A 1 158 ? 9.556 -7.727 -15.189 1.00 94.50 158 GLU A CA 1
ATOM 1232 C C . GLU A 1 158 ? 10.232 -8.059 -13.847 1.00 94.50 158 GLU A C 1
ATOM 1234 O O . GLU A 1 158 ? 11.345 -7.614 -13.579 1.00 94.50 158 GLU A O 1
ATOM 1239 N N . GLY A 1 159 ? 9.569 -8.856 -13.002 1.00 93.25 159 GLY A N 1
ATOM 1240 C CA . GLY A 1 159 ? 10.197 -9.473 -11.835 1.00 93.25 159 GLY A CA 1
ATOM 1241 C C . GLY A 1 159 ? 10.083 -8.700 -10.523 1.00 93.25 159 GLY A C 1
ATOM 1242 O O . GLY A 1 159 ? 10.654 -9.163 -9.536 1.00 93.25 159 GLY A O 1
ATOM 1243 N N . LEU A 1 160 ? 9.336 -7.587 -10.469 1.00 95.00 160 LEU A N 1
ATOM 1244 C CA . LEU A 1 160 ? 8.978 -6.958 -9.190 1.00 95.00 160 LEU A CA 1
ATOM 1245 C C . LEU A 1 160 ? 8.111 -7.923 -8.395 1.00 95.00 160 LEU A C 1
ATOM 1247 O O . LEU A 1 160 ? 7.155 -8.465 -8.954 1.00 95.00 160 LEU A O 1
ATOM 1251 N N . GLN A 1 161 ? 8.400 -8.094 -7.112 1.00 96.50 161 GLN A N 1
ATOM 1252 C CA . GLN A 1 161 ? 7.597 -8.886 -6.190 1.00 96.50 161 GLN A CA 1
ATOM 1253 C C . GLN A 1 161 ? 7.292 -8.058 -4.946 1.00 96.50 161 GLN A C 1
ATOM 1255 O O . GLN A 1 161 ? 8.214 -7.538 -4.334 1.00 96.50 161 GLN A O 1
ATOM 1260 N N . GLU A 1 162 ? 6.022 -7.951 -4.559 1.00 97.50 162 GLU A N 1
ATOM 1261 C CA . GLU A 1 162 ? 5.573 -7.082 -3.465 1.00 97.50 162 GLU A CA 1
ATOM 1262 C C . GLU A 1 162 ? 4.520 -7.776 -2.596 1.00 97.50 162 GLU A C 1
ATOM 1264 O O . GLU A 1 162 ? 3.482 -8.232 -3.094 1.00 97.50 162 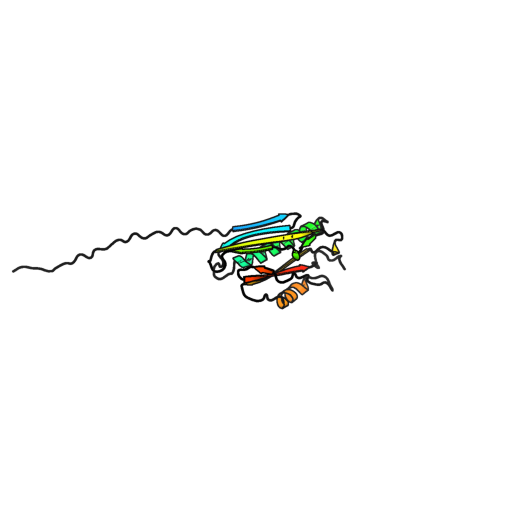GLU A O 1
ATOM 1269 N N . TYR A 1 163 ? 4.758 -7.805 -1.284 1.00 98.50 163 TYR A N 1
ATOM 1270 C CA . TYR A 1 163 ? 3.707 -7.986 -0.286 1.00 98.50 163 TYR A CA 1
ATOM 1271 C C . TYR A 1 163 ? 3.250 -6.625 0.222 1.00 98.50 163 TYR A C 1
ATOM 1273 O O . TYR A 1 163 ? 4.067 -5.818 0.656 1.00 98.50 163 TYR A O 1
ATOM 1281 N N . TRP A 1 164 ? 1.939 -6.408 0.265 1.00 98.69 164 TRP A N 1
ATOM 1282 C CA . TRP A 1 164 ? 1.343 -5.213 0.856 1.00 98.69 164 TRP A CA 1
ATOM 1283 C C . TRP A 1 164 ? 0.782 -5.545 2.229 1.00 98.69 164 TRP A C 1
ATOM 1285 O O . TRP A 1 164 ? 0.178 -6.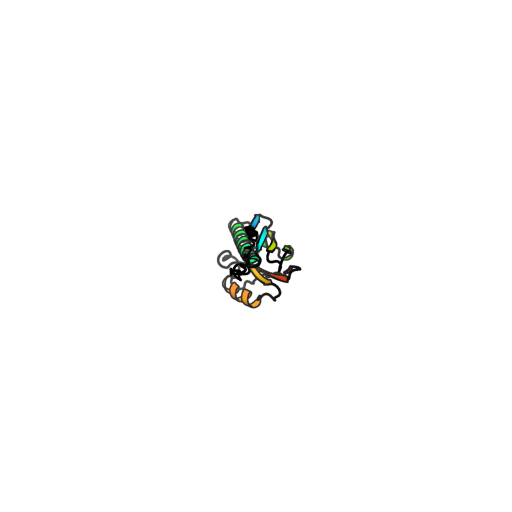599 2.424 1.00 98.69 164 TRP A O 1
ATOM 1295 N N . ILE A 1 165 ? 1.002 -4.656 3.189 1.00 98.81 165 ILE A N 1
ATOM 1296 C CA . ILE A 1 165 ? 0.745 -4.902 4.603 1.00 98.81 165 ILE A CA 1
ATOM 1297 C C . ILE A 1 165 ? -0.093 -3.753 5.149 1.00 98.81 165 ILE A C 1
ATOM 1299 O O . ILE A 1 165 ? 0.243 -2.592 4.951 1.00 98.81 165 ILE A O 1
ATOM 1303 N N . GLN A 1 166 ? -1.163 -4.063 5.871 1.00 98.75 166 GLN A N 1
ATOM 1304 C CA . GLN A 1 166 ? -1.951 -3.084 6.614 1.00 98.75 166 GLN A CA 1
ATOM 1305 C C . GLN A 1 166 ? -2.223 -3.587 8.027 1.00 98.75 166 GLN A C 1
ATOM 1307 O O . GLN A 1 166 ? -2.238 -4.793 8.276 1.00 98.75 166 GLN A O 1
ATOM 1312 N N . TRP A 1 167 ? -2.389 -2.666 8.970 1.00 98.44 167 TRP A N 1
ATOM 1313 C CA . TRP A 1 167 ? -2.631 -3.014 10.368 1.00 98.44 167 TRP A CA 1
ATOM 1314 C C . TRP A 1 167 ? -3.269 -1.859 11.124 1.00 98.44 167 TRP A C 1
ATOM 1316 O O . TRP A 1 167 ? -3.254 -0.702 10.675 1.00 98.44 167 TRP A O 1
ATOM 1326 N N . ARG A 1 168 ? -3.827 -2.174 12.297 1.00 98.00 168 ARG A N 1
ATOM 1327 C CA . ARG A 1 168 ? -4.296 -1.141 13.211 1.00 98.00 168 ARG A CA 1
ATOM 1328 C C . ARG A 1 168 ? -3.137 -0.617 14.026 1.00 98.00 168 ARG A C 1
ATOM 1330 O O . ARG A 1 168 ? -2.382 -1.367 14.643 1.00 98.00 168 ARG A O 1
ATOM 1337 N N . ASN A 1 169 ? -2.986 0.699 14.030 1.00 97.69 169 ASN A N 1
ATOM 1338 C CA . ASN A 1 169 ? -1.867 1.323 14.714 1.00 97.69 169 ASN A CA 1
ATOM 1339 C C . ASN A 1 169 ? -2.183 1.526 16.193 1.00 97.69 169 ASN A C 1
ATOM 1341 O O . ASN A 1 169 ? -3.153 2.212 16.513 1.00 97.69 169 ASN A O 1
ATOM 1345 N N . LYS A 1 170 ? -1.322 1.047 17.095 1.00 96.50 170 LYS A N 1
ATOM 1346 C CA . LYS A 1 170 ? -1.557 1.191 18.542 1.00 96.50 170 LYS A CA 1
ATOM 1347 C C . LYS A 1 170 ? -1.683 2.626 19.043 1.00 96.50 170 LYS A C 1
ATOM 1349 O O . LYS A 1 170 ? -2.305 2.846 20.073 1.00 96.50 170 LYS A O 1
ATOM 1354 N N . ALA A 1 171 ? -1.086 3.598 18.351 1.00 95.88 171 ALA A N 1
ATOM 1355 C CA . ALA A 1 171 ? -1.189 5.002 18.736 1.00 95.88 171 ALA A CA 1
ATOM 1356 C C . ALA A 1 171 ? -2.486 5.642 18.220 1.00 95.88 171 ALA A C 1
ATOM 1358 O O . ALA A 1 171 ? -3.100 6.437 18.922 1.00 95.88 171 ALA A O 1
ATOM 1359 N N . THR A 1 172 ? -2.909 5.310 16.996 1.00 97.06 172 THR A N 1
ATOM 1360 C CA . THR A 1 172 ? -4.092 5.920 16.362 1.00 97.06 172 THR A CA 1
ATOM 1361 C C . THR A 1 172 ? -5.395 5.234 16.771 1.00 97.06 172 THR A C 1
ATOM 1363 O O . THR A 1 172 ? -6.412 5.895 16.957 1.00 97.06 172 THR A O 1
ATOM 1366 N N . GLN A 1 173 ? -5.368 3.915 16.939 1.00 97.19 173 GLN A N 1
ATOM 1367 C CA . GLN A 1 173 ? -6.541 3.082 17.194 1.00 97.19 173 GLN A CA 1
ATOM 1368 C C . GLN A 1 173 ? -6.517 2.481 18.607 1.00 97.19 173 GLN A C 1
ATOM 1370 O O . GLN A 1 173 ? -7.050 1.403 18.823 1.00 97.19 173 GLN A O 1
ATOM 1375 N N . ALA A 1 174 ? -5.935 3.182 19.589 1.00 95.56 174 ALA A N 1
ATOM 1376 C CA . ALA A 1 174 ? -5.781 2.708 20.975 1.00 95.56 174 ALA A CA 1
ATOM 1377 C C . ALA A 1 174 ? -7.097 2.304 21.676 1.00 95.56 174 ALA A C 1
ATOM 1379 O O . ALA A 1 174 ? -7.068 1.588 22.671 1.00 95.56 174 ALA A O 1
ATOM 1380 N N . ASN A 1 175 ? -8.243 2.775 21.173 1.00 93.81 175 ASN A N 1
ATOM 1381 C CA . ASN A 1 175 ? -9.571 2.435 21.694 1.00 93.81 175 ASN A CA 1
ATOM 1382 C C . ASN A 1 175 ? -10.151 1.142 21.095 1.00 93.81 175 ASN A C 1
ATOM 1384 O O . ASN A 1 175 ? -11.219 0.704 21.522 1.00 93.81 175 ASN A O 1
ATOM 1388 N N . CYS A 1 176 ? -9.485 0.557 20.099 1.00 93.38 176 CYS A N 1
ATOM 1389 C CA . CYS A 1 176 ? -9.848 -0.735 19.539 1.00 93.38 176 CYS A CA 1
ATOM 1390 C C . CYS A 1 176 ? -9.300 -1.864 20.410 1.00 93.38 176 CYS A C 1
ATOM 1392 O O . CYS A 1 176 ? -8.231 -1.732 21.006 1.00 93.38 176 CYS A O 1
ATOM 1394 N N . LYS A 1 177 ? -10.090 -2.932 20.520 1.00 79.25 177 LYS A N 1
ATOM 1395 C CA . LYS A 1 177 ? -9.784 -4.123 21.314 1.00 79.25 177 LYS A CA 1
ATOM 1396 C C . LYS A 1 177 ? -9.276 -5.241 20.428 1.00 79.25 177 LYS A C 1
ATOM 1398 O O . LYS A 1 177 ? -9.729 -5.289 19.261 1.00 79.25 177 LYS A O 1
#

Sequence (177 aa):
MLRYYLLLPFILSCLPTTVYGLANDTNTTTIECDENGCKGTYYGSEFINGSDVAHQFSNTMSHKVGDKLKEYYNKGLYTKVDFASIKMTTLGMGSGMVTHKLLIPFISVTEPCDAFTSFDHVGDWNHAPLLAIRKKELSNVLLPDDELHISDLKTTPEGLQEYWIQWRNKATQANCK

Secondary structure (DSSP, 8-state):
---------------------------EEEEEEETTEEEEEEEEESEETTEETTTHHHHHHHHHHHHHHHHHHHTT--EEE-TTT-EEEEE-TTSSEEEEEEEEEEEE-SSGGGS--EEEEEEEESS---HHHHHHHHGGGBPTT---EEPPPEE-TTSEEEEEEEE-BTTTSTT--

pLDDT: mean 89.49, std 16.18, range [38.84, 98.88]

Organism: NCBI:txid440514